Protein AF-A0A2H5XBA3-F1 (afdb_monomer_lite)

Sequence (351 aa):
MFVVAVRLPERLALSDVERATAHCLDTVIVPVHPNNFRTVLTAMRAVADHGWQVRFLLWAKGNQVKSVPLHRFAHHPALLGWVVEQVTDVPLMAMLRATTASGLTIAWQRPIPFTDGTLSPQPADDRWWSWLPTHDPDALFPVVVDALLRGARSVCFTALPRDSDAVEREQLKALASVAVQLRLWQPLLAERAESVDIAADNAQGRGWRLRDGEWLLLVTPLAPGASVACALPFPVPEGVRAYGVRFPALQRFPLQRKGSGTFLRLGRLVGTELVWLTGDRDRTARMHQRADELLPKAMQFAVQWVLARKERIGQLSATLSRRLWQMLQAAKRRQFHHAYSLATDLLSQLR

Organism: NCBI:txid2035412

pLDDT: mean 88.0, std 11.72, range [36.56, 98.25]

Secondary structure (DSSP, 8-state):
---EEEEPPSS--HHHHHHHHHTT--EEEEE--TTTHHHHHHHHHHHHHTT---EEEEEEEGGGGGGS-GGGTTT-TTEEEEEEES---HHHHHHHHHTSTT-EEEEE-S---TTSS---S--SSS--EEEE--S-TTTHHHHHHHHHHTT-SEEEES------SHHHHHHHHHHHHHHHHHHHHHHHHHT---EEEPPEETEEEEEEE-TTS-EEEEEEESSTT-EEEEEESSPPPTT-EEEE--SSSPEEE-EEEETTEEEEEEEE-SS-EEEEEE--HHHHHHHHHHHHHHHHHHHHHHHHHHHHHHHHH----HHHHHHHHHHHHHHHTT-HHHHHHHHHHHHHH--

Radius of gyration: 21.39 Å; chains: 1; bounding box: 49×52×53 Å

Foldseek 3Di:
DAAEEEEEDQPDDLVLVVLCLVLLRQEYEYEDALVCLVVVLVSLVVCVVVVGNHAYAYEYEEPRVVNPPLVSQAARVRYPFYEYEADPDPVVLVSRLRSYPNSDYFYHRDPDPPDPQDDDDDGPDPQAEGEHELQDLVCRQVRVLVCVLVPHLYYYYHHQQPCPDLSSLLSNLSSSLNSLLVVLVVVVSNQFDDKDWWDKDQWTKMKGQGPVRKIKMKIWGVDAQDFIKIKDPDAADPQKWKWFRGPPFTDTWDWDDDPRIIMTGPGGHRGMTIIIIDNDPVVNVVSRVSSNVSLLSSLVSLLSSLVSLCVVLPDDDPVLVVLNVVLVVCNVVVVRRVSNVSSVVSVVVSD

Structure (mmCIF, N/CA/C/O backbone):
data_AF-A0A2H5XBA3-F1
#
_entry.id   AF-A0A2H5XBA3-F1
#
loop_
_atom_site.group_PDB
_atom_site.id
_atom_site.type_symbol
_atom_site.label_atom_id
_atom_site.label_alt_id
_atom_site.label_comp_id
_atom_site.label_asym_id
_atom_site.label_entity_id
_atom_site.label_seq_id
_atom_site.pdbx_PDB_ins_code
_atom_site.Cartn_x
_atom_site.Cartn_y
_atom_site.Cartn_z
_atom_site.occupancy
_atom_site.B_iso_or_equiv
_atom_site.auth_seq_id
_atom_site.auth_comp_id
_atom_site.auth_asym_id
_atom_site.auth_atom_id
_atom_site.pdbx_PDB_model_num
ATOM 1 N N . MET A 1 1 ? -0.209 -13.985 4.171 1.00 82.56 1 MET A N 1
ATOM 2 C CA . MET A 1 1 ? -1.022 -12.746 4.124 1.00 82.56 1 MET A CA 1
ATOM 3 C C . MET A 1 1 ? -0.091 -11.561 4.289 1.00 82.56 1 MET A C 1
ATOM 5 O O . MET A 1 1 ? 0.730 -11.598 5.196 1.00 82.56 1 MET A O 1
ATOM 9 N N . PHE A 1 2 ? -0.210 -10.557 3.419 1.00 89.38 2 PHE A N 1
ATOM 10 C CA . PHE A 1 2 ? 0.486 -9.274 3.537 1.00 89.38 2 PHE A CA 1
ATOM 11 C C . PHE A 1 2 ? -0.525 -8.207 3.960 1.00 89.38 2 PHE A C 1
ATOM 13 O O . PHE A 1 2 ? -1.533 -8.015 3.276 1.00 89.38 2 PHE A O 1
ATOM 20 N N . VAL A 1 3 ? -0.273 -7.557 5.093 1.00 89.38 3 VAL A N 1
ATOM 21 C CA . VAL A 1 3 ? -1.145 -6.527 5.659 1.00 89.38 3 VAL A CA 1
ATOM 22 C C . VAL A 1 3 ? -0.457 -5.172 5.576 1.00 89.38 3 VAL A C 1
ATOM 24 O O . VAL A 1 3 ? 0.729 -5.047 5.891 1.00 89.38 3 VAL A O 1
ATOM 27 N N . VAL A 1 4 ? -1.230 -4.167 5.172 1.00 92.19 4 VAL A N 1
ATOM 28 C CA . VAL A 1 4 ? -0.857 -2.754 5.212 1.00 92.19 4 VAL A CA 1
ATOM 29 C C . VAL A 1 4 ? -1.796 -2.089 6.197 1.00 92.19 4 VAL A C 1
ATOM 31 O O . VAL A 1 4 ? -2.979 -1.926 5.913 1.00 92.19 4 VAL A O 1
ATOM 34 N N . ALA A 1 5 ? -1.285 -1.756 7.373 1.00 92.38 5 ALA A N 1
ATOM 35 C CA . ALA A 1 5 ? -2.098 -1.180 8.427 1.00 92.38 5 ALA A CA 1
ATOM 36 C C . ALA A 1 5 ? -1.737 0.280 8.699 1.00 92.38 5 ALA A C 1
ATOM 38 O O . ALA A 1 5 ? -0.631 0.731 8.403 1.00 92.38 5 ALA A O 1
ATOM 39 N N . VAL A 1 6 ? -2.663 1.011 9.310 1.00 94.50 6 VAL A N 1
ATOM 40 C CA . VAL A 1 6 ? -2.394 2.308 9.933 1.00 94.50 6 VAL A CA 1
ATOM 41 C C . VAL A 1 6 ? -2.831 2.269 11.387 1.00 94.50 6 VAL A C 1
ATOM 43 O O . VAL A 1 6 ? -3.899 1.751 11.714 1.00 94.50 6 VAL A O 1
ATOM 46 N N . ARG A 1 7 ? -2.012 2.805 12.283 1.00 92.75 7 ARG A N 1
ATOM 47 C CA . ARG A 1 7 ? -2.380 2.934 13.689 1.00 92.75 7 ARG A CA 1
ATOM 48 C C . ARG A 1 7 ? -3.326 4.115 13.884 1.00 92.75 7 ARG A C 1
ATOM 50 O O . ARG A 1 7 ? -3.037 5.231 13.454 1.00 92.75 7 ARG A O 1
ATOM 57 N N . LEU A 1 8 ? -4.414 3.869 14.605 1.00 92.31 8 LEU A N 1
ATOM 58 C CA . LEU A 1 8 ? -5.337 4.894 15.080 1.00 92.31 8 LEU A CA 1
ATOM 59 C C . LEU A 1 8 ? -5.050 5.261 16.547 1.00 92.31 8 LEU A C 1
ATOM 61 O O . LEU A 1 8 ? -4.472 4.455 17.290 1.00 92.31 8 LEU A O 1
ATOM 65 N N . PRO A 1 9 ? -5.410 6.483 16.980 1.00 87.00 9 PRO A N 1
ATOM 66 C CA . PRO A 1 9 ? -5.213 6.912 18.360 1.00 87.00 9 PRO A CA 1
ATOM 67 C C . PRO A 1 9 ? -6.062 6.093 19.345 1.00 87.00 9 PRO A C 1
ATOM 69 O O . PRO A 1 9 ? -7.076 5.502 18.989 1.00 87.00 9 PRO A O 1
ATOM 72 N N . GLU A 1 10 ? -5.665 6.102 20.620 1.00 84.00 10 GLU A N 1
ATOM 73 C CA . GLU A 1 10 ? -6.420 5.458 21.709 1.00 84.00 10 GLU A CA 1
ATOM 74 C C . GLU A 1 10 ? -7.818 6.068 21.882 1.00 84.00 10 GLU A C 1
ATOM 76 O O . GLU A 1 10 ? -8.800 5.354 22.093 1.00 84.00 10 GLU A O 1
ATOM 81 N N . ARG A 1 11 ? -7.910 7.396 21.732 1.00 87.44 11 ARG A N 1
ATOM 82 C CA . ARG A 1 11 ? -9.176 8.128 21.632 1.00 87.44 11 ARG A CA 1
ATOM 83 C C . ARG A 1 11 ? -9.734 7.980 20.218 1.00 87.44 11 ARG A C 1
ATOM 85 O O . ARG A 1 11 ? -9.689 8.921 19.435 1.00 87.44 11 ARG A O 1
ATOM 92 N N . LEU A 1 12 ? -10.194 6.774 19.903 1.00 89.75 12 LEU A N 1
ATOM 93 C CA . LEU A 1 12 ? -10.764 6.434 18.606 1.00 89.75 12 LEU A CA 1
ATOM 94 C C . LEU A 1 12 ? -12.047 7.234 18.348 1.00 89.75 12 LEU A C 1
ATOM 96 O O . LEU A 1 12 ? -13.009 7.113 19.111 1.00 89.75 12 LEU A O 1
ATOM 100 N N . ALA A 1 13 ? -12.086 7.971 17.240 1.00 92.06 13 ALA A N 1
ATOM 101 C CA . ALA A 1 13 ? -13.318 8.503 16.669 1.00 92.06 13 ALA A CA 1
ATOM 102 C C . ALA A 1 13 ? -13.732 7.692 15.432 1.00 92.06 13 ALA A C 1
ATOM 104 O O . ALA A 1 13 ? -12.888 7.166 14.706 1.00 92.06 13 ALA A O 1
ATOM 105 N N . LEU A 1 14 ? -15.038 7.617 15.151 1.00 91.94 14 LEU A N 1
ATOM 106 C CA . LEU A 1 14 ? -15.529 6.950 13.937 1.00 91.94 14 LEU A CA 1
ATOM 107 C C . LEU A 1 14 ? -14.983 7.619 12.662 1.00 91.94 14 LEU A C 1
ATOM 109 O O . LEU A 1 14 ? -14.614 6.929 11.714 1.00 91.94 14 LEU A O 1
ATOM 113 N N . SER A 1 15 ? -14.816 8.944 12.691 1.00 92.81 15 SER A N 1
ATOM 114 C CA . SER A 1 15 ? -14.234 9.727 11.596 1.00 92.81 15 SER A CA 1
ATOM 115 C C . SER A 1 15 ? -12.780 9.355 11.272 1.00 92.81 15 SER A C 1
ATOM 117 O O . SER A 1 15 ? -12.328 9.570 10.148 1.00 92.81 15 SER A O 1
ATOM 119 N N . ASP A 1 16 ? -12.030 8.759 12.207 1.00 93.69 16 ASP A N 1
ATOM 120 C CA . ASP A 1 16 ? -10.692 8.230 11.915 1.00 93.69 16 ASP A CA 1
ATOM 121 C C . ASP A 1 16 ? -10.766 6.978 11.029 1.00 93.69 16 ASP A C 1
ATOM 123 O O . ASP A 1 16 ? -9.950 6.799 10.123 1.00 93.69 16 ASP A O 1
ATOM 127 N N . VAL A 1 17 ? -11.774 6.132 11.251 1.00 94.31 17 VAL A N 1
ATOM 128 C CA . VAL A 1 17 ? -12.018 4.914 10.464 1.00 94.31 17 VAL A CA 1
ATOM 129 C C . VAL A 1 17 ? -12.543 5.264 9.070 1.00 94.31 17 VAL A C 1
ATOM 131 O O . VAL A 1 17 ? -12.089 4.697 8.070 1.00 94.31 17 VAL A O 1
ATOM 134 N N . GLU A 1 18 ? -13.438 6.248 8.988 1.00 93.75 18 GLU A N 1
ATOM 135 C CA . GLU A 1 18 ? -13.889 6.843 7.724 1.00 93.75 18 GLU A CA 1
ATOM 136 C C . GLU A 1 18 ? -12.705 7.382 6.923 1.00 93.75 18 GLU A C 1
ATOM 138 O O . GLU A 1 18 ? -12.542 7.056 5.743 1.00 93.75 18 GLU A O 1
ATOM 143 N N . ARG A 1 19 ? -11.832 8.159 7.578 1.00 94.19 19 ARG A N 1
ATOM 144 C CA . ARG A 1 19 ? -10.651 8.751 6.944 1.00 94.19 19 ARG A CA 1
ATOM 145 C C . ARG A 1 19 ? -9.681 7.679 6.452 1.00 94.19 19 ARG A C 1
ATOM 147 O O . ARG A 1 19 ? -9.202 7.803 5.326 1.00 94.19 19 ARG A O 1
ATOM 154 N N . ALA A 1 20 ? -9.430 6.618 7.220 1.00 94.62 20 ALA A N 1
ATOM 155 C CA . ALA A 1 20 ? -8.612 5.489 6.765 1.00 94.62 20 ALA A CA 1
ATOM 156 C C . ALA A 1 20 ? -9.204 4.829 5.504 1.00 94.62 20 ALA A C 1
ATOM 158 O O . ALA A 1 20 ? -8.512 4.666 4.493 1.00 94.62 20 ALA A O 1
ATOM 159 N N . THR A 1 21 ? -10.510 4.545 5.526 1.00 93.00 21 THR A N 1
ATOM 160 C CA . THR A 1 21 ? -11.238 3.925 4.407 1.00 93.00 21 THR A CA 1
ATOM 161 C C . THR A 1 21 ? -11.182 4.795 3.147 1.00 93.00 21 THR A C 1
ATOM 163 O O . THR A 1 21 ? -10.862 4.306 2.059 1.00 93.00 21 THR A O 1
ATOM 166 N N . ALA A 1 22 ? -11.411 6.104 3.290 1.00 92.62 22 ALA A N 1
ATOM 167 C CA . ALA A 1 22 ? -11.363 7.070 2.192 1.00 92.62 22 ALA A CA 1
ATOM 168 C C . ALA A 1 22 ? -9.984 7.149 1.508 1.00 92.62 22 ALA A C 1
ATOM 170 O O . ALA A 1 22 ? -9.905 7.488 0.325 1.00 92.62 22 ALA A O 1
ATOM 171 N N . HIS A 1 23 ? -8.914 6.787 2.222 1.00 94.19 23 HIS A N 1
ATOM 172 C CA . HIS A 1 23 ? -7.526 6.815 1.751 1.00 94.19 23 HIS A CA 1
ATOM 173 C C . HIS A 1 23 ? -6.969 5.414 1.431 1.00 94.19 23 HIS A C 1
ATOM 175 O O . HIS A 1 23 ? -5.757 5.218 1.393 1.00 94.19 23 HIS A O 1
ATOM 181 N N . CYS A 1 24 ? -7.848 4.442 1.148 1.00 91.62 24 CYS A N 1
ATOM 182 C CA . CYS A 1 24 ? -7.490 3.075 0.737 1.00 91.62 24 CYS A CA 1
ATOM 183 C C . CYS A 1 24 ? -6.670 2.273 1.765 1.00 91.62 24 CYS A C 1
ATOM 185 O O . CYS A 1 24 ? -6.034 1.278 1.407 1.00 91.62 24 CYS A O 1
ATOM 187 N N . LEU A 1 25 ? -6.738 2.636 3.045 1.00 92.31 25 LEU A N 1
ATOM 188 C CA . LEU A 1 25 ? -6.183 1.846 4.142 1.00 92.31 25 LEU A CA 1
ATOM 189 C C . LEU A 1 25 ? -7.273 0.872 4.609 1.00 92.31 25 LEU A C 1
ATOM 191 O O . LEU A 1 25 ? -8.260 1.274 5.216 1.00 92.31 25 LEU A O 1
ATOM 195 N N . ASP A 1 26 ? -7.130 -0.407 4.255 1.00 90.00 26 ASP A N 1
ATOM 196 C CA . ASP A 1 26 ? -8.106 -1.466 4.574 1.00 90.00 26 ASP A CA 1
ATOM 197 C C . ASP A 1 26 ? -7.887 -2.104 5.945 1.00 90.00 26 ASP A C 1
ATOM 199 O O . ASP A 1 26 ? -8.698 -2.919 6.375 1.00 90.00 26 ASP A O 1
ATOM 203 N N . THR A 1 27 ? -6.808 -1.755 6.641 1.00 95.12 27 THR A N 1
ATOM 204 C CA . THR A 1 27 ? -6.520 -2.292 7.964 1.00 95.12 27 THR A CA 1
ATOM 205 C C . THR A 1 27 ? -6.153 -1.174 8.924 1.00 95.12 27 THR A C 1
ATOM 207 O O . THR A 1 27 ? -5.261 -0.368 8.660 1.00 95.12 27 THR A O 1
ATOM 210 N N . VAL A 1 28 ? -6.819 -1.151 10.073 1.00 95.50 28 VAL A N 1
ATOM 211 C CA . VAL A 1 28 ? -6.529 -0.226 11.168 1.00 95.50 28 VAL A CA 1
ATOM 212 C C . VAL A 1 28 ? -6.033 -0.999 12.380 1.00 95.50 28 VAL A C 1
ATOM 214 O O . VAL A 1 28 ? -6.602 -2.028 12.748 1.00 95.50 28 VAL A O 1
ATOM 217 N N . ILE A 1 29 ? -4.963 -0.511 13.006 1.00 93.00 29 ILE A N 1
ATOM 218 C CA . ILE A 1 29 ? -4.508 -1.000 14.307 1.00 93.00 29 ILE A CA 1
ATOM 219 C C . ILE A 1 29 ? -5.048 -0.070 15.382 1.00 93.00 29 ILE A C 1
ATOM 221 O O . ILE A 1 29 ? -4.746 1.124 15.376 1.00 93.00 29 ILE A O 1
ATOM 225 N N . VAL A 1 30 ? -5.828 -0.614 16.311 1.00 92.00 30 VAL A N 1
ATOM 226 C CA . VAL A 1 30 ? -6.510 0.171 17.346 1.00 92.00 30 VAL A CA 1
ATOM 227 C C . VAL A 1 30 ? -6.111 -0.336 18.731 1.00 92.00 30 VAL A C 1
ATOM 229 O O . VAL A 1 30 ? -6.265 -1.530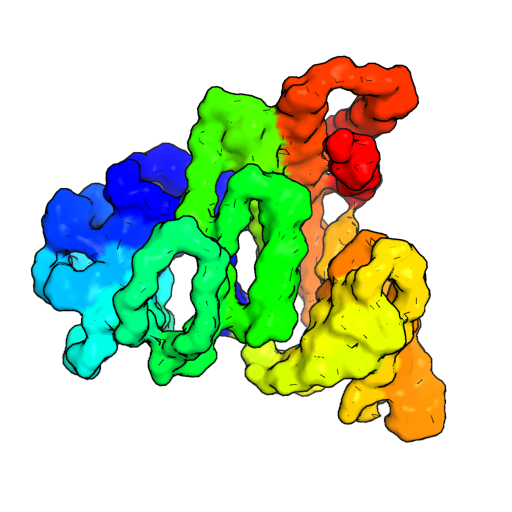 18.992 1.00 92.00 30 VAL A O 1
ATOM 232 N N . PRO A 1 31 ? -5.629 0.535 19.638 1.00 89.62 31 PRO A N 1
ATOM 233 C CA . PRO A 1 31 ? -5.432 0.174 21.037 1.00 89.62 31 PRO A CA 1
ATOM 234 C C . PRO A 1 31 ? -6.741 -0.277 21.693 1.00 89.62 31 PRO A C 1
ATOM 236 O O . PRO A 1 31 ? -7.754 0.411 21.576 1.00 89.62 31 PRO A O 1
ATOM 239 N N . VAL A 1 32 ? -6.723 -1.386 22.429 1.00 90.19 32 VAL A N 1
ATOM 240 C CA . VAL A 1 32 ? -7.865 -1.870 23.211 1.00 90.19 32 VAL A CA 1
ATOM 241 C C . VAL A 1 32 ? -7.459 -2.206 24.645 1.00 90.19 32 VAL A C 1
ATOM 243 O O . VAL A 1 32 ? -6.439 -2.845 24.901 1.00 90.19 32 VAL A O 1
ATOM 246 N N . HIS A 1 33 ? -8.278 -1.763 25.590 1.00 88.75 33 HIS A N 1
ATOM 247 C CA . HIS A 1 33 ? -8.129 -1.975 27.025 1.00 88.75 33 HIS A CA 1
ATOM 248 C C . HIS A 1 33 ? -9.507 -1.855 27.717 1.00 88.75 33 HIS A C 1
ATOM 250 O O . HIS A 1 33 ? -10.500 -1.482 27.077 1.00 88.75 33 HIS A O 1
ATOM 256 N N . PRO A 1 34 ? -9.617 -2.158 29.026 1.00 87.81 34 PRO A N 1
ATOM 257 C CA . PRO A 1 34 ? -10.909 -2.224 29.721 1.00 87.81 34 PRO A CA 1
ATOM 258 C C . PRO A 1 34 ? -11.749 -0.940 29.679 1.00 87.81 34 PRO A C 1
ATOM 260 O O . PRO A 1 34 ? -12.971 -1.010 29.774 1.00 87.81 34 PRO A O 1
ATOM 263 N N . ASN A 1 35 ? -11.122 0.223 29.487 1.00 88.44 35 ASN A N 1
ATOM 264 C CA . ASN A 1 35 ? -11.828 1.506 29.499 1.00 88.44 35 ASN A CA 1
ATOM 265 C C . ASN A 1 35 ? -12.295 1.960 28.107 1.00 88.44 35 ASN A C 1
ATOM 267 O O . ASN A 1 35 ? -13.147 2.839 28.030 1.00 88.44 35 ASN A O 1
ATOM 271 N N . ASN A 1 36 ? -11.780 1.383 27.013 1.00 91.19 36 ASN A N 1
ATOM 272 C CA . ASN A 1 36 ? -12.126 1.815 25.651 1.00 91.19 36 ASN A CA 1
ATOM 273 C C . ASN A 1 36 ? -12.748 0.714 24.769 1.00 91.19 36 ASN A C 1
ATOM 275 O O . ASN A 1 36 ? -13.221 1.017 23.673 1.00 91.19 36 ASN A O 1
ATOM 279 N N . PHE A 1 37 ? -12.807 -0.545 25.226 1.00 92.94 37 PHE A N 1
ATOM 280 C CA . PHE A 1 37 ? -13.277 -1.663 24.394 1.00 92.94 37 PHE A CA 1
ATOM 281 C C . PHE A 1 37 ? -14.692 -1.461 23.831 1.00 92.94 37 PHE A C 1
ATOM 283 O O . PHE A 1 37 ? -14.977 -1.913 22.724 1.00 92.94 37 PHE A O 1
ATOM 290 N N . ARG A 1 38 ? -15.580 -0.773 24.566 1.00 94.31 38 ARG A N 1
ATOM 291 C CA . ARG A 1 38 ? -16.939 -0.462 24.092 1.00 94.31 38 ARG A CA 1
ATOM 292 C C . ARG A 1 38 ? -16.899 0.452 22.871 1.00 94.31 38 ARG A C 1
ATOM 294 O O . ARG A 1 38 ? -17.591 0.175 21.902 1.00 94.31 38 ARG A O 1
ATOM 301 N N . THR A 1 39 ? -16.055 1.481 22.894 1.00 94.69 39 THR A N 1
ATOM 302 C CA . THR A 1 39 ? -15.855 2.404 21.768 1.00 94.69 39 THR A CA 1
ATOM 303 C C . THR A 1 39 ? -15.316 1.670 20.547 1.00 94.69 39 THR A C 1
ATOM 305 O O . THR A 1 39 ? -15.837 1.842 19.448 1.00 94.69 39 THR A O 1
ATOM 308 N N . VAL A 1 40 ? -14.325 0.794 20.743 1.00 94.69 40 VAL A N 1
ATOM 309 C CA . VAL A 1 40 ? -13.767 -0.038 19.666 1.00 94.69 40 VAL A CA 1
ATOM 310 C C . VAL A 1 40 ? -14.840 -0.948 19.064 1.00 94.69 40 VAL A C 1
ATOM 312 O O . VAL A 1 40 ? -14.987 -1.004 17.846 1.00 94.69 40 VAL A O 1
ATOM 315 N N . LEU A 1 41 ? -15.638 -1.616 19.901 1.00 94.25 41 LEU A N 1
ATOM 316 C CA . LEU A 1 41 ? -16.720 -2.485 19.439 1.00 94.25 41 LEU A CA 1
ATOM 317 C C . LEU A 1 41 ? -17.800 -1.706 18.673 1.00 94.25 41 LEU A C 1
ATOM 319 O O . LEU A 1 41 ? -18.279 -2.183 17.647 1.00 94.25 41 LEU A O 1
ATOM 323 N N . THR A 1 42 ? -18.164 -0.508 19.134 1.00 94.75 42 THR A N 1
ATOM 324 C CA . THR A 1 42 ? -19.097 0.376 18.420 1.00 94.75 42 THR A CA 1
ATOM 325 C C . THR A 1 42 ? -18.551 0.770 17.050 1.00 94.75 42 THR A C 1
ATOM 327 O O . THR A 1 42 ? -19.282 0.684 16.068 1.00 94.75 42 THR A O 1
ATOM 330 N N . ALA A 1 43 ? -17.267 1.128 16.950 1.00 95.00 43 ALA A N 1
ATOM 331 C CA . ALA A 1 43 ? -16.642 1.447 15.666 1.00 95.00 43 ALA A CA 1
ATOM 332 C C . ALA A 1 43 ? -16.621 0.239 14.713 1.00 95.00 43 ALA A C 1
ATOM 334 O O . ALA A 1 43 ? -16.921 0.381 13.530 1.00 95.00 43 ALA A O 1
ATOM 335 N N . MET A 1 44 ? -16.331 -0.963 15.223 1.00 94.88 44 MET A N 1
ATOM 336 C CA . MET A 1 44 ? -16.361 -2.197 14.428 1.00 94.88 44 MET A CA 1
ATOM 337 C C . MET A 1 44 ? -17.766 -2.532 13.907 1.00 94.88 44 MET A C 1
ATOM 339 O O . MET A 1 44 ? -17.893 -2.998 12.776 1.00 94.88 44 MET A O 1
ATOM 343 N N . ARG A 1 45 ? -18.813 -2.284 14.703 1.00 94.12 45 ARG A N 1
ATOM 344 C CA . ARG A 1 45 ? -20.210 -2.453 14.270 1.00 94.12 45 ARG A CA 1
ATOM 345 C C . ARG A 1 45 ? -20.590 -1.435 13.206 1.00 94.12 45 ARG A C 1
ATOM 347 O O . ARG A 1 45 ? -21.055 -1.832 12.149 1.00 94.12 45 ARG A O 1
ATOM 354 N N . ALA A 1 46 ? -20.271 -0.161 13.433 1.00 93.44 46 ALA A N 1
ATOM 355 C CA . ALA A 1 46 ? -20.526 0.896 12.460 1.00 93.44 46 ALA A CA 1
ATOM 356 C C . ALA A 1 46 ? -19.875 0.590 11.102 1.00 93.44 46 ALA A C 1
ATOM 358 O O . ALA A 1 46 ? -20.499 0.781 10.067 1.00 93.44 46 ALA A O 1
ATOM 359 N N . VAL A 1 47 ? -18.658 0.042 11.094 1.00 91.75 47 VAL A N 1
ATOM 360 C CA . VAL A 1 47 ? -17.982 -0.418 9.869 1.00 91.75 47 VAL A CA 1
ATOM 361 C C . VAL A 1 47 ? -18.791 -1.472 9.115 1.00 91.75 47 VAL A C 1
ATOM 363 O O . VAL A 1 47 ? -18.904 -1.383 7.893 1.00 91.75 47 VAL A O 1
ATOM 366 N N . ALA A 1 48 ? -19.363 -2.447 9.826 1.00 86.75 48 ALA A N 1
ATOM 367 C CA . ALA A 1 48 ? -20.219 -3.463 9.222 1.00 86.75 48 ALA A CA 1
ATOM 368 C C . ALA A 1 48 ? -21.525 -2.851 8.689 1.00 86.75 48 ALA A C 1
ATOM 370 O O . ALA A 1 48 ? -21.895 -3.122 7.549 1.00 86.75 48 ALA A O 1
ATOM 371 N N . ASP A 1 49 ? -22.158 -1.974 9.471 1.00 90.12 49 ASP A N 1
ATOM 372 C CA . ASP A 1 49 ? -23.427 -1.325 9.122 1.00 90.12 49 ASP A CA 1
ATOM 373 C C . ASP A 1 49 ? -23.297 -0.418 7.885 1.00 90.12 49 ASP A C 1
ATOM 375 O O . ASP A 1 49 ? -24.190 -0.374 7.043 1.00 90.12 49 ASP A O 1
ATOM 379 N N . HIS A 1 50 ? -22.159 0.267 7.731 1.00 89.31 50 HIS A N 1
ATOM 380 C CA . HIS A 1 50 ? -21.871 1.131 6.579 1.00 89.31 50 HIS A CA 1
ATOM 381 C C . HIS A 1 50 ? -21.247 0.377 5.390 1.00 89.31 50 HIS A C 1
ATOM 383 O O . HIS A 1 50 ? -20.953 0.985 4.358 1.00 89.31 50 HIS A O 1
ATOM 389 N N . GLY A 1 51 ? -21.000 -0.932 5.517 1.00 88.19 51 GLY A N 1
ATOM 390 C CA . GLY A 1 51 ? -20.380 -1.749 4.470 1.00 88.19 51 GLY A CA 1
ATOM 391 C C . GLY A 1 51 ? -18.919 -1.391 4.1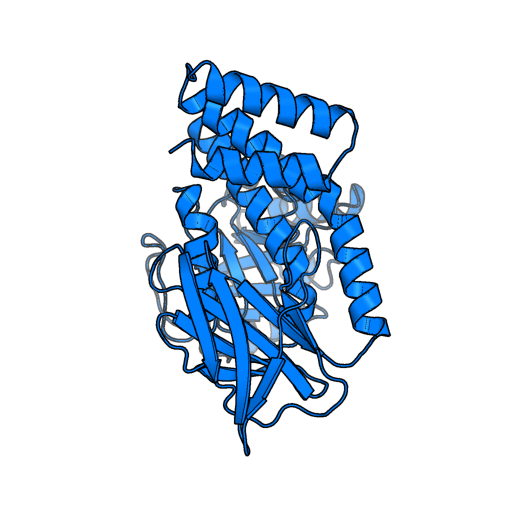65 1.00 88.19 51 GLY A C 1
ATOM 392 O O . GLY A 1 51 ? -18.415 -1.716 3.082 1.00 88.19 51 GLY A O 1
ATOM 393 N N . TRP A 1 52 ? -18.218 -0.719 5.084 1.00 91.88 52 TRP A N 1
ATOM 394 C CA . TRP A 1 52 ? -16.819 -0.350 4.881 1.00 91.88 52 TRP A CA 1
ATOM 395 C C . TRP A 1 52 ? -15.922 -1.586 4.895 1.00 91.88 52 TRP A C 1
ATOM 397 O O . TRP A 1 52 ? -15.977 -2.430 5.786 1.00 91.88 52 TRP A O 1
ATOM 407 N N . GLN A 1 53 ? -15.028 -1.660 3.912 1.00 89.50 53 GLN A N 1
ATOM 408 C CA . GLN A 1 53 ? -14.076 -2.760 3.750 1.00 89.50 53 GLN A CA 1
ATOM 409 C C . GLN A 1 53 ? -12.800 -2.514 4.565 1.00 89.50 53 GLN A C 1
ATOM 411 O O . GLN A 1 53 ? -11.690 -2.606 4.041 1.00 89.50 53 GLN A O 1
ATOM 416 N N . VAL A 1 54 ? -12.962 -2.141 5.837 1.00 92.94 54 VAL A N 1
ATOM 417 C CA . VAL A 1 54 ? -11.856 -1.923 6.774 1.00 92.94 54 VAL A CA 1
ATOM 418 C C . VAL A 1 54 ? -11.871 -2.988 7.865 1.00 92.94 54 VAL A C 1
ATOM 420 O O . VAL A 1 54 ? -12.912 -3.364 8.405 1.00 92.94 54 VAL A O 1
ATOM 423 N N . ARG A 1 55 ? -10.691 -3.514 8.170 1.00 94.81 55 ARG A N 1
ATOM 424 C CA . ARG A 1 55 ? -10.461 -4.599 9.117 1.00 94.81 55 ARG A CA 1
ATOM 425 C C . ARG A 1 55 ? -9.670 -4.088 10.316 1.00 94.81 55 ARG A C 1
ATOM 427 O O . ARG A 1 55 ? -8.828 -3.203 10.193 1.00 94.81 55 ARG A O 1
ATOM 434 N N . PHE A 1 56 ? -9.913 -4.676 11.479 1.00 94.81 56 PHE A N 1
ATOM 435 C CA . PHE A 1 56 ? -9.330 -4.252 12.746 1.00 94.81 56 PHE A CA 1
ATOM 436 C C . PHE A 1 56 ? -8.273 -5.244 13.208 1.00 94.81 56 PHE A C 1
ATOM 438 O O . PHE A 1 56 ? -8.545 -6.437 13.351 1.00 94.81 56 PHE A O 1
ATOM 445 N N . LEU A 1 57 ? -7.082 -4.735 13.493 1.00 92.81 57 LEU A N 1
ATOM 446 C CA . LEU A 1 57 ? -6.110 -5.394 14.350 1.00 92.81 57 LEU A CA 1
ATOM 447 C C . LEU A 1 57 ? -6.169 -4.730 15.718 1.00 92.81 57 LEU A C 1
ATOM 449 O O . LEU A 1 57 ? -5.905 -3.536 15.858 1.00 92.81 57 LEU A O 1
ATOM 453 N N . LEU A 1 58 ? -6.539 -5.499 16.733 1.00 92.44 58 LEU A N 1
ATOM 454 C CA . LEU A 1 58 ? -6.651 -4.971 18.084 1.00 92.44 58 LEU A CA 1
ATOM 455 C C . LEU A 1 58 ? -5.300 -5.066 18.777 1.00 92.44 58 LEU A C 1
ATOM 457 O O . LEU A 1 58 ? -4.741 -6.152 18.929 1.00 92.44 58 LEU A O 1
ATOM 461 N N . TRP A 1 59 ? -4.766 -3.916 19.173 1.00 88.56 59 TRP A N 1
ATOM 462 C CA . TRP A 1 59 ? -3.519 -3.840 19.910 1.00 88.56 59 TRP A CA 1
ATOM 463 C C . TRP A 1 59 ? -3.789 -3.829 21.408 1.00 88.56 59 TRP A C 1
ATOM 465 O O . TRP A 1 59 ? -4.484 -2.945 21.902 1.00 88.56 59 TRP A O 1
ATOM 475 N N . ALA A 1 60 ? -3.230 -4.789 22.135 1.00 83.94 60 ALA A N 1
ATOM 476 C CA . ALA A 1 60 ? -3.399 -4.889 23.576 1.00 83.94 60 ALA A CA 1
ATOM 477 C C . ALA A 1 60 ? -2.049 -5.015 24.291 1.00 83.94 60 ALA A C 1
ATOM 479 O O . ALA A 1 60 ? -1.107 -5.634 23.794 1.00 83.94 60 ALA A O 1
ATOM 480 N N . LYS A 1 61 ? -1.962 -4.444 25.493 1.00 77.50 61 LYS A N 1
ATOM 481 C CA . LYS A 1 61 ? -0.783 -4.576 26.355 1.00 77.50 61 LYS A CA 1
ATOM 482 C C . LYS A 1 61 ? -0.910 -5.803 27.253 1.00 77.50 61 LYS A C 1
ATOM 484 O O . LYS A 1 61 ? -1.772 -5.806 28.129 1.00 77.50 61 LYS A O 1
ATOM 489 N N . GLY A 1 62 ? -0.033 -6.792 27.086 1.00 71.06 62 GLY A N 1
ATOM 490 C CA . GLY A 1 62 ? 0.205 -7.917 28.002 1.00 71.06 62 GLY A CA 1
ATOM 491 C C . GLY A 1 62 ? -1.018 -8.404 28.772 1.00 71.06 62 GLY A C 1
ATOM 492 O O . GLY A 1 62 ? -2.077 -8.669 28.207 1.00 71.06 62 GLY A O 1
ATOM 493 N N . ASN A 1 63 ? -0.889 -8.469 30.097 1.00 73.94 63 ASN A N 1
ATOM 494 C CA . ASN A 1 63 ? -1.956 -8.923 30.989 1.00 73.94 63 ASN A CA 1
ATOM 495 C C . ASN A 1 63 ? -3.202 -8.014 31.014 1.00 73.94 63 ASN A C 1
ATOM 497 O O . ASN A 1 63 ? -4.237 -8.461 31.503 1.00 73.94 63 ASN A O 1
ATOM 501 N N . GLN A 1 64 ? -3.167 -6.786 30.473 1.00 78.56 64 GLN A N 1
ATOM 502 C CA . GLN A 1 64 ? -4.363 -5.925 30.426 1.00 78.56 64 GLN A CA 1
ATOM 503 C C . GLN A 1 64 ? -5.446 -6.501 29.512 1.00 78.56 64 GLN A C 1
ATOM 505 O O . GLN A 1 64 ? -6.633 -6.255 29.733 1.00 78.56 64 GLN A O 1
ATOM 510 N N . VAL A 1 65 ? -5.056 -7.302 28.515 1.00 83.62 65 VAL A N 1
ATOM 511 C CA . VAL A 1 65 ? -6.009 -7.946 27.607 1.00 83.62 65 VAL A CA 1
ATOM 512 C C . VAL A 1 65 ? -6.908 -8.955 28.332 1.00 83.62 65 VAL A C 1
ATOM 514 O O . VAL A 1 65 ? -8.036 -9.173 27.902 1.00 83.62 65 VAL A O 1
ATOM 517 N N . LYS A 1 66 ? -6.464 -9.519 29.468 1.00 84.12 66 LYS A N 1
ATOM 518 C CA . LYS A 1 66 ? -7.267 -10.449 30.288 1.00 84.12 66 LYS A CA 1
ATOM 519 C C . LYS A 1 66 ? -8.517 -9.785 30.864 1.00 84.12 66 LYS A C 1
ATOM 521 O O . LYS A 1 66 ? -9.516 -10.455 31.099 1.00 84.12 66 LYS A O 1
ATOM 526 N N . SER A 1 67 ? -8.468 -8.470 31.050 1.00 86.62 67 SER A N 1
ATOM 527 C CA . SER A 1 67 ? -9.585 -7.669 31.552 1.00 86.62 67 SER A CA 1
ATOM 528 C C . SER A 1 67 ? -10.491 -7.140 30.431 1.00 86.62 67 SER A C 1
ATOM 530 O O . SER A 1 67 ? -11.475 -6.455 30.706 1.00 86.62 67 SER A O 1
ATOM 532 N N . VAL A 1 68 ? -10.179 -7.431 29.164 1.00 89.62 68 VAL A N 1
ATOM 533 C CA . VAL A 1 68 ? -11.036 -7.106 28.018 1.00 89.62 68 VAL A CA 1
ATOM 534 C C . VAL A 1 68 ? -12.004 -8.272 27.786 1.00 89.62 68 VAL A C 1
ATOM 536 O O . VAL A 1 68 ? -11.569 -9.422 27.721 1.00 89.62 68 VAL A O 1
ATOM 539 N N . PRO A 1 69 ? -13.317 -8.030 27.615 1.00 91.69 69 PRO A N 1
ATOM 540 C CA . PRO A 1 69 ? -14.284 -9.100 27.382 1.00 91.69 69 PRO A CA 1
ATOM 541 C C . PRO A 1 69 ? -14.165 -9.656 25.952 1.00 91.69 69 PRO A C 1
ATOM 543 O O . PRO A 1 69 ? -14.957 -9.316 25.073 1.00 91.69 69 PRO A O 1
ATOM 546 N N . LEU A 1 70 ? -13.182 -10.532 25.716 1.00 90.06 70 LEU A N 1
ATOM 547 C CA . LEU A 1 70 ? -12.833 -11.086 24.397 1.00 90.06 70 LEU A CA 1
ATOM 548 C C . LEU A 1 70 ? -14.016 -11.734 23.664 1.00 90.06 70 LEU A C 1
ATOM 550 O O . LEU A 1 70 ? -14.137 -11.596 22.449 1.00 90.06 70 LEU A O 1
ATOM 554 N N . HIS A 1 71 ? -14.937 -12.365 24.400 1.00 90.56 71 HIS A N 1
ATOM 555 C CA . HIS A 1 71 ? -16.161 -12.959 23.849 1.00 90.56 71 HIS A CA 1
ATOM 556 C C . HIS A 1 71 ? -17.046 -11.949 23.096 1.00 90.56 71 HIS A C 1
ATOM 558 O O . HIS A 1 71 ? -17.826 -12.344 22.238 1.00 90.56 71 HIS A O 1
ATOM 564 N N . ARG A 1 72 ? -16.933 -10.643 23.384 1.00 92.00 72 ARG A N 1
ATOM 565 C CA . ARG A 1 72 ? -17.670 -9.585 22.669 1.00 92.00 72 ARG A CA 1
ATOM 566 C C . ARG A 1 72 ? -17.086 -9.271 21.292 1.00 92.00 72 ARG A C 1
ATOM 568 O O . ARG A 1 72 ? -17.799 -8.722 20.460 1.00 92.00 72 ARG A O 1
ATOM 575 N N . PHE A 1 73 ? -15.814 -9.596 21.072 1.00 91.06 73 PHE A N 1
ATOM 576 C CA . PHE A 1 73 ? -15.114 -9.426 19.797 1.00 91.06 73 PHE A CA 1
ATOM 577 C C . PHE A 1 73 ? -15.062 -10.716 18.973 1.00 91.06 73 PHE A C 1
ATOM 579 O O . PHE A 1 73 ? -14.780 -10.662 17.776 1.00 91.06 73 PHE A O 1
ATOM 586 N N . ALA A 1 74 ? -15.309 -11.864 19.610 1.00 88.62 74 ALA A N 1
ATOM 587 C CA . ALA A 1 74 ? -15.187 -13.175 18.996 1.00 88.62 74 ALA A CA 1
ATOM 588 C C . ALA A 1 74 ? -16.001 -13.277 17.699 1.00 88.62 74 ALA A C 1
ATOM 590 O O . ALA A 1 74 ? -17.185 -12.950 17.657 1.00 88.62 74 ALA A O 1
ATOM 591 N N . HIS A 1 75 ? -15.326 -13.719 16.639 1.00 86.50 75 HIS A N 1
ATOM 592 C CA . HIS A 1 75 ? -15.852 -13.915 15.290 1.00 86.50 75 HIS A CA 1
ATOM 593 C C . HIS A 1 75 ? -16.499 -12.676 14.657 1.00 86.50 75 HIS A C 1
ATOM 595 O O . HIS A 1 75 ? -17.201 -12.800 13.654 1.00 86.50 75 HIS A O 1
ATOM 601 N N . HIS A 1 76 ? -16.235 -11.473 15.181 1.00 91.12 76 HIS A N 1
ATOM 602 C CA . HIS A 1 76 ? -16.721 -10.253 14.552 1.00 91.12 76 HIS A CA 1
ATOM 603 C C . HIS A 1 76 ? -16.147 -10.142 13.125 1.00 91.12 76 HIS A C 1
ATOM 605 O O . HIS A 1 76 ? -14.928 -10.243 12.957 1.00 91.12 76 HIS A O 1
ATOM 611 N N . PRO A 1 77 ? -16.967 -9.882 12.087 1.00 88.81 77 PRO A N 1
ATOM 612 C CA . PRO A 1 77 ? -16.519 -9.921 10.694 1.00 88.81 77 PRO A CA 1
ATOM 613 C C . PRO A 1 77 ? -15.411 -8.908 10.402 1.00 88.81 77 PRO A C 1
ATOM 615 O O . PRO A 1 77 ? -14.493 -9.213 9.655 1.00 88.81 77 PRO A O 1
ATOM 618 N N . ALA A 1 78 ? -15.444 -7.729 11.029 1.00 92.06 78 ALA A N 1
ATOM 619 C CA . ALA A 1 78 ? -14.392 -6.722 10.882 1.00 92.06 78 ALA A CA 1
ATOM 620 C C . ALA A 1 78 ? -13.072 -7.071 11.606 1.00 92.06 78 ALA A C 1
ATOM 622 O O . ALA A 1 78 ? -12.055 -6.439 11.337 1.00 92.06 78 ALA A O 1
ATOM 623 N N . LEU A 1 79 ? -13.040 -8.054 12.515 1.00 93.88 79 LEU A N 1
ATOM 624 C CA . LEU A 1 79 ? -11.829 -8.393 13.266 1.00 93.88 79 LEU A CA 1
ATOM 625 C C . LEU A 1 79 ? -10.866 -9.208 12.393 1.00 93.88 79 LEU A C 1
ATOM 627 O O . LEU A 1 79 ? -11.212 -10.269 11.869 1.00 93.88 79 LEU A O 1
ATOM 631 N N . LEU A 1 80 ? -9.643 -8.716 12.211 1.00 92.50 80 LEU A N 1
ATOM 632 C CA . LEU A 1 80 ? -8.578 -9.434 11.511 1.00 92.50 80 LEU A CA 1
ATOM 633 C C . LEU A 1 80 ? -7.719 -10.259 12.461 1.00 92.50 80 LEU A C 1
ATOM 635 O O . LEU A 1 80 ? -7.260 -11.328 12.065 1.00 92.50 80 LEU A O 1
ATOM 639 N N . GLY A 1 81 ? -7.477 -9.755 13.670 1.00 91.62 81 GLY A N 1
ATOM 640 C CA . GLY A 1 81 ? -6.526 -10.356 14.593 1.00 91.62 81 GLY A CA 1
ATOM 641 C C . GLY A 1 81 ? -6.109 -9.439 15.736 1.00 91.62 81 GLY A C 1
ATOM 642 O O . GLY A 1 81 ? -6.687 -8.371 15.951 1.00 91.62 81 GLY A O 1
ATOM 643 N N . TRP A 1 82 ? -5.063 -9.865 16.435 1.00 88.69 82 TRP A N 1
ATOM 644 C CA . TRP A 1 82 ? -4.518 -9.209 17.616 1.00 88.69 82 TRP A CA 1
ATOM 645 C C . TRP A 1 82 ? -3.028 -8.924 17.468 1.00 88.69 82 TRP A C 1
ATOM 647 O O . TRP A 1 82 ? -2.270 -9.728 16.921 1.00 88.69 82 TRP A O 1
ATOM 657 N N . VAL A 1 83 ? -2.597 -7.797 18.019 1.00 85.38 83 VAL A N 1
ATOM 658 C CA . VAL A 1 83 ? -1.188 -7.468 18.243 1.00 85.38 83 VAL A CA 1
ATOM 659 C C . VAL A 1 83 ? -1.017 -7.309 19.745 1.00 85.38 83 VAL A C 1
ATOM 661 O O . VAL A 1 83 ? -1.621 -6.417 20.332 1.00 85.38 83 VAL A O 1
ATOM 664 N N . VAL A 1 84 ? -0.244 -8.174 20.391 1.00 80.56 84 VAL A N 1
ATOM 665 C CA . VAL A 1 84 ? -0.129 -8.172 21.851 1.00 80.56 84 VAL A CA 1
ATOM 666 C C . VAL A 1 84 ? 1.318 -8.045 22.285 1.00 80.56 84 VAL A C 1
ATOM 668 O O . VAL A 1 84 ? 2.198 -8.783 21.847 1.00 80.56 84 VAL A O 1
ATOM 671 N N . GLU A 1 85 ? 1.560 -7.071 23.148 1.00 75.62 85 GLU A N 1
ATOM 672 C CA . GLU A 1 85 ? 2.861 -6.842 23.764 1.00 75.62 85 GLU A CA 1
ATOM 673 C C . GLU A 1 85 ? 3.058 -7.780 24.968 1.00 75.62 85 GLU A C 1
ATOM 675 O O . GLU A 1 85 ? 2.127 -7.968 25.740 1.00 75.62 85 GLU A O 1
ATOM 680 N N . GLN A 1 86 ? 4.263 -8.324 25.164 1.00 64.81 86 GLN A N 1
ATOM 681 C CA . GLN A 1 86 ? 4.699 -9.037 26.375 1.00 64.81 86 GLN A CA 1
ATOM 682 C C . GLN A 1 86 ? 3.776 -10.190 26.813 1.00 64.81 86 GLN A C 1
ATOM 684 O O . GLN A 1 86 ? 3.312 -10.234 27.953 1.00 64.81 86 GLN A O 1
ATOM 689 N N . VAL A 1 87 ? 3.513 -11.153 25.926 1.00 65.50 87 VAL A N 1
ATOM 690 C CA . VAL A 1 87 ? 2.758 -12.360 26.300 1.00 65.50 87 VAL A CA 1
ATOM 691 C C . VAL A 1 87 ? 3.657 -13.584 26.269 1.00 65.50 87 VAL A C 1
ATOM 693 O O . VAL A 1 87 ? 3.999 -14.096 25.207 1.00 65.50 87 VAL A O 1
ATOM 696 N N . THR A 1 88 ? 4.005 -14.068 27.456 1.00 68.88 88 THR A N 1
ATOM 697 C CA . THR A 1 88 ? 4.540 -15.419 27.685 1.00 68.88 88 THR A CA 1
ATOM 698 C C . THR A 1 88 ? 3.431 -16.424 28.031 1.00 68.88 88 THR A C 1
ATOM 700 O O . THR A 1 88 ? 3.675 -17.624 28.097 1.00 68.88 88 THR A O 1
ATOM 703 N N . ASP A 1 89 ? 2.199 -15.942 28.226 1.00 77.62 89 ASP A N 1
ATOM 704 C CA . ASP A 1 89 ? 1.017 -16.732 28.573 1.00 77.62 89 ASP A CA 1
ATOM 705 C C . ASP A 1 89 ? 0.435 -17.435 27.329 1.00 77.62 89 ASP A C 1
ATOM 707 O O . ASP A 1 89 ? -0.291 -16.848 26.519 1.00 77.62 89 ASP A O 1
ATOM 711 N N . VAL A 1 90 ? 0.795 -18.710 27.164 1.00 81.81 90 VAL A N 1
ATOM 712 C CA . VAL A 1 90 ? 0.343 -19.572 26.058 1.00 81.81 90 VAL A CA 1
ATOM 713 C C . VAL A 1 90 ? -1.190 -19.725 26.019 1.00 81.81 90 VAL A C 1
ATOM 715 O O . VAL A 1 90 ? -1.755 -19.562 24.931 1.00 81.81 90 VAL A O 1
ATOM 718 N N . PRO A 1 91 ? -1.897 -19.977 27.144 1.00 85.88 91 PRO A N 1
ATOM 719 C CA . PRO A 1 91 ? -3.361 -19.967 27.173 1.00 85.88 91 PRO A CA 1
ATOM 720 C C . PRO A 1 91 ? -3.981 -18.680 26.629 1.00 85.88 91 PRO A C 1
ATOM 722 O O . PRO A 1 91 ? -4.888 -18.734 25.794 1.00 85.88 91 PRO A O 1
ATOM 725 N N . LEU A 1 92 ? -3.470 -17.518 27.039 1.00 85.19 92 LEU A N 1
ATOM 726 C CA . LEU A 1 92 ? -3.980 -16.236 26.561 1.00 85.19 92 LEU A CA 1
ATOM 727 C C . LEU A 1 92 ? -3.798 -16.085 25.043 1.00 85.19 92 LEU A C 1
ATOM 729 O O . LEU A 1 92 ? -4.721 -15.656 24.348 1.00 85.19 92 LEU A O 1
ATOM 733 N N . MET A 1 93 ? -2.646 -16.488 24.506 1.00 84.69 93 MET A N 1
ATOM 734 C CA . MET A 1 93 ? -2.410 -16.501 23.058 1.00 84.69 93 MET A CA 1
ATOM 735 C C . MET A 1 93 ? -3.403 -17.399 22.313 1.00 84.69 93 MET A C 1
ATOM 737 O O . MET A 1 93 ? -3.926 -16.993 21.271 1.00 84.69 93 MET A O 1
ATOM 741 N N . ALA A 1 94 ? -3.695 -18.591 22.839 1.00 85.81 94 ALA A N 1
ATOM 742 C CA . ALA A 1 94 ? -4.688 -19.496 22.262 1.00 85.81 94 ALA A CA 1
ATOM 743 C C . ALA A 1 94 ? -6.100 -18.886 22.279 1.00 85.81 94 ALA A C 1
ATOM 745 O O . ALA A 1 94 ? -6.787 -18.914 21.257 1.00 85.81 94 ALA A O 1
ATOM 746 N N . MET A 1 95 ? -6.501 -18.257 23.389 1.00 88.12 95 MET A N 1
ATOM 747 C CA . MET A 1 95 ? -7.791 -17.566 23.496 1.00 88.12 95 MET A CA 1
ATOM 748 C C . MET A 1 95 ? -7.925 -16.442 22.467 1.00 88.12 95 MET A C 1
ATOM 750 O O . MET A 1 95 ? -8.945 -16.345 21.789 1.00 88.12 95 MET A O 1
ATOM 754 N N . LEU A 1 96 ? -6.891 -15.613 22.304 1.00 89.25 96 LEU A N 1
ATOM 755 C CA . LEU A 1 96 ? -6.891 -14.527 21.322 1.00 89.25 96 LEU A CA 1
ATOM 756 C C . LEU A 1 96 ? -6.988 -15.060 19.893 1.00 89.25 96 LEU A C 1
ATOM 758 O O . LEU A 1 96 ? -7.791 -14.556 19.109 1.00 89.25 96 LEU A O 1
ATOM 762 N N . ARG A 1 97 ? -6.228 -16.112 19.560 1.00 88.62 97 ARG A N 1
ATOM 763 C CA . ARG A 1 97 ? -6.316 -16.768 18.245 1.00 88.62 97 ARG A CA 1
ATOM 764 C C . ARG A 1 97 ? -7.739 -17.272 17.983 1.00 88.62 97 ARG A C 1
ATOM 766 O O . ARG A 1 97 ? -8.273 -17.005 16.910 1.00 88.62 97 ARG A O 1
ATOM 773 N N . ALA A 1 98 ? -8.380 -17.886 18.979 1.00 89.06 98 ALA A N 1
ATOM 774 C CA . ALA A 1 98 ? -9.745 -18.408 18.878 1.00 89.06 98 ALA A CA 1
ATOM 775 C C . ALA A 1 98 ? -10.819 -17.329 18.637 1.00 89.06 98 ALA A C 1
ATOM 777 O O . ALA A 1 98 ? -11.883 -17.640 18.113 1.00 89.06 98 ALA A O 1
ATOM 778 N N . THR A 1 99 ? -10.554 -16.053 18.944 1.00 89.38 99 THR A N 1
ATOM 779 C CA . THR A 1 99 ? -11.514 -14.969 18.652 1.00 89.38 99 THR A CA 1
ATOM 780 C C . THR A 1 99 ? -11.654 -14.646 17.161 1.00 89.38 99 THR A C 1
ATOM 782 O O . THR A 1 99 ? -12.551 -13.892 16.791 1.00 89.38 99 THR A O 1
ATOM 785 N N . THR A 1 100 ? -10.791 -15.174 16.288 1.00 87.31 100 THR A N 1
ATOM 786 C CA . THR A 1 100 ? -10.803 -14.866 14.850 1.00 87.31 100 THR A CA 1
ATOM 787 C C . THR A 1 100 ? -10.707 -16.129 14.014 1.00 87.31 100 THR A C 1
ATOM 789 O O . THR A 1 100 ? -10.004 -17.062 14.378 1.00 87.31 100 THR A O 1
ATOM 792 N N . ALA A 1 101 ? -11.346 -16.140 12.841 1.00 80.44 101 ALA A N 1
ATOM 793 C CA . ALA A 1 101 ? -11.203 -17.253 11.899 1.00 80.44 101 ALA A CA 1
ATOM 794 C C . ALA A 1 101 ? -9.768 -17.382 11.349 1.00 80.44 101 ALA A C 1
ATOM 796 O O . ALA A 1 101 ? -9.311 -18.477 11.044 1.00 80.44 101 ALA A O 1
ATOM 797 N N . SER A 1 102 ? -9.043 -16.265 11.231 1.00 79.31 102 SER A N 1
ATOM 798 C CA . SER A 1 102 ? -7.659 -16.236 10.744 1.00 79.31 102 SER A CA 1
ATOM 799 C C . SER A 1 102 ? -6.646 -16.754 11.772 1.00 79.31 102 SER A C 1
ATOM 801 O O . SER A 1 102 ? -5.510 -17.062 11.402 1.00 79.31 102 SER A O 1
ATOM 803 N N . GLY A 1 103 ? -7.004 -16.768 13.062 1.00 80.38 103 GLY A N 1
ATOM 804 C CA . GLY A 1 103 ? -6.066 -17.003 14.159 1.00 80.38 103 GLY A CA 1
ATOM 805 C C . GLY A 1 103 ? -4.878 -16.036 14.159 1.00 80.38 103 GLY A C 1
ATOM 806 O O . GLY A 1 103 ? -3.796 -16.390 14.635 1.00 80.38 103 GLY A O 1
ATOM 807 N N . LEU A 1 104 ? -5.011 -14.844 13.563 1.00 83.94 104 LEU A N 1
ATOM 808 C CA . LEU A 1 104 ? -3.897 -13.903 13.486 1.00 83.94 104 LEU A CA 1
ATOM 809 C C . LEU A 1 104 ? -3.673 -13.262 14.855 1.00 83.94 104 LEU A C 1
ATOM 811 O O . LEU A 1 104 ? -4.388 -12.348 15.248 1.00 83.94 104 LEU A O 1
ATOM 815 N N . THR A 1 105 ? -2.620 -13.697 15.534 1.00 82.56 105 THR A N 1
ATOM 816 C CA . THR A 1 105 ? -2.127 -13.059 16.754 1.00 82.56 105 THR A CA 1
ATOM 817 C C . THR A 1 105 ? -0.627 -12.867 16.629 1.00 82.56 105 THR A C 1
ATOM 819 O O . THR A 1 105 ? 0.086 -13.806 16.279 1.00 82.56 105 THR A O 1
ATOM 822 N N . ILE A 1 106 ? -0.156 -11.656 16.903 1.00 77.19 106 ILE A N 1
ATOM 823 C CA . ILE A 1 106 ? 1.259 -11.285 16.862 1.00 77.19 106 ILE A CA 1
ATOM 824 C C . ILE A 1 106 ? 1.689 -10.986 18.294 1.00 77.19 106 ILE A C 1
ATOM 826 O O . ILE A 1 106 ? 1.177 -10.043 18.890 1.00 77.19 106 ILE A O 1
ATOM 830 N N . ALA A 1 107 ? 2.601 -11.788 18.843 1.00 73.44 107 ALA A N 1
ATOM 831 C CA . ALA A 1 107 ? 3.177 -11.561 20.167 1.00 73.44 107 ALA A CA 1
ATOM 832 C C . ALA A 1 107 ? 4.528 -10.846 20.049 1.00 73.44 107 ALA A C 1
ATOM 834 O O . ALA A 1 107 ? 5.429 -11.315 19.349 1.00 73.44 107 ALA A O 1
ATOM 835 N N . TRP A 1 108 ? 4.682 -9.728 20.755 1.00 67.62 108 TRP A N 1
ATOM 836 C CA . TRP A 1 108 ? 5.913 -8.940 20.774 1.00 67.62 108 TRP A CA 1
ATOM 837 C C . TRP A 1 108 ? 6.631 -9.101 22.118 1.00 67.62 108 TRP A C 1
ATOM 839 O O . TRP A 1 108 ? 6.088 -8.709 23.145 1.00 67.62 108 TRP A O 1
ATOM 849 N N . GLN A 1 109 ? 7.829 -9.695 22.147 1.00 57.38 109 GLN A N 1
ATOM 850 C CA . GLN A 1 109 ? 8.466 -10.110 23.410 1.00 57.38 109 GLN A CA 1
ATOM 851 C C . GLN A 1 109 ? 9.297 -9.035 24.132 1.00 57.38 109 GLN A C 1
ATOM 853 O O . GLN A 1 109 ? 9.556 -9.200 25.321 1.00 57.38 109 GLN A O 1
ATOM 858 N N . ARG A 1 110 ? 9.716 -7.940 23.480 1.00 53.97 110 ARG A N 1
ATOM 859 C CA . ARG A 1 110 ? 10.546 -6.907 24.136 1.00 53.97 110 ARG A CA 1
ATOM 860 C C . ARG A 1 110 ? 9.748 -5.656 24.533 1.00 53.97 110 ARG A C 1
ATOM 862 O O . ARG A 1 110 ? 8.996 -5.162 23.693 1.00 53.97 110 ARG A O 1
ATOM 869 N N . PRO A 1 111 ? 9.961 -5.101 25.746 1.00 49.69 111 PRO A N 1
ATOM 870 C CA . PRO A 1 111 ? 9.507 -3.762 26.098 1.00 49.69 111 PRO A CA 1
ATOM 871 C C . PRO A 1 111 ? 10.350 -2.777 25.295 1.00 49.69 111 PRO A C 1
ATOM 873 O O . PRO A 1 111 ? 11.512 -2.543 25.619 1.00 49.69 111 PRO A O 1
ATOM 876 N N . ILE A 1 112 ? 9.815 -2.252 24.200 1.00 49.66 112 ILE A N 1
ATOM 877 C CA . ILE A 1 112 ? 10.501 -1.193 23.465 1.00 49.66 112 ILE A CA 1
ATOM 878 C C . ILE A 1 112 ? 9.597 0.030 23.493 1.00 49.66 112 ILE A C 1
ATOM 880 O O . ILE A 1 112 ? 8.451 -0.066 23.044 1.00 49.66 112 ILE A O 1
ATOM 884 N N . PRO A 1 113 ? 10.077 1.166 24.034 1.00 39.78 113 PRO A N 1
ATOM 885 C CA . PRO A 1 113 ? 9.367 2.425 23.933 1.00 39.78 113 PRO A CA 1
ATOM 886 C C . PRO A 1 113 ? 9.066 2.719 22.465 1.00 39.78 113 PRO A C 1
ATOM 888 O O . PRO A 1 113 ? 9.949 2.778 21.612 1.00 39.78 113 PRO A O 1
ATOM 891 N N . PHE A 1 114 ? 7.780 2.846 22.167 1.00 48.84 114 PHE A N 1
ATOM 892 C CA . PHE A 1 114 ? 7.254 3.075 20.831 1.00 48.84 114 PHE A CA 1
ATOM 893 C C . PHE A 1 114 ? 7.400 4.559 20.452 1.00 48.84 114 PHE A C 1
ATOM 895 O O . PHE A 1 114 ? 6.403 5.260 20.282 1.00 48.84 114 PHE A O 1
ATOM 902 N N . THR A 1 115 ? 8.634 5.063 20.400 1.00 40.00 115 THR A N 1
ATOM 903 C CA . THR A 1 115 ? 8.925 6.477 20.092 1.00 40.00 115 THR A CA 1
ATOM 904 C C . THR A 1 115 ? 9.834 6.676 18.877 1.00 40.00 115 THR A C 1
ATOM 906 O O . THR A 1 115 ? 9.658 7.678 18.194 1.00 40.00 115 THR A O 1
ATOM 909 N N . ASP A 1 116 ? 10.674 5.701 18.496 1.00 36.56 116 ASP A N 1
ATOM 910 C CA . ASP A 1 116 ? 11.759 5.947 17.516 1.00 36.56 116 ASP A CA 1
ATOM 911 C C . ASP A 1 116 ? 11.644 5.173 16.186 1.00 36.56 116 ASP A C 1
ATOM 913 O O . ASP A 1 116 ? 12.610 5.038 15.435 1.00 36.56 116 ASP A O 1
ATOM 917 N N . GLY A 1 117 ? 10.453 4.652 15.862 1.00 42.03 117 GLY A N 1
ATOM 918 C CA . GLY A 1 117 ? 10.100 4.236 14.493 1.00 42.03 117 GLY A CA 1
ATOM 919 C C . GLY A 1 117 ? 10.951 3.130 13.851 1.00 42.03 117 GLY A C 1
ATOM 920 O O . GLY A 1 117 ? 10.808 2.882 12.658 1.00 42.03 117 GLY A O 1
ATOM 921 N N . THR A 1 118 ? 11.812 2.443 14.603 1.00 40.72 118 THR A N 1
ATOM 922 C CA . THR A 1 118 ? 12.652 1.367 14.067 1.00 40.72 118 THR A CA 1
ATOM 923 C C . THR A 1 118 ? 12.688 0.211 15.044 1.00 40.72 118 THR A C 1
ATOM 925 O O . THR A 1 118 ? 13.169 0.376 16.159 1.00 40.72 118 THR A O 1
ATOM 928 N N . LEU A 1 119 ? 12.211 -0.968 14.630 1.00 41.56 119 LEU A N 1
ATOM 929 C CA . LEU A 1 119 ? 12.356 -2.184 15.424 1.00 41.56 119 LEU A CA 1
ATOM 930 C C . LEU A 1 119 ? 12.706 -3.432 14.610 1.00 41.56 119 LEU A C 1
ATOM 932 O O . LEU A 1 119 ? 11.936 -3.901 13.774 1.00 41.56 119 LEU A O 1
ATOM 936 N N . SER A 1 120 ? 13.861 -4.004 14.948 1.00 36.62 120 SER A N 1
ATOM 937 C CA . SER A 1 120 ? 14.273 -5.401 14.761 1.00 36.62 120 SER A CA 1
ATOM 938 C C . SER A 1 120 ? 15.333 -5.706 15.850 1.00 36.62 120 SER A C 1
ATOM 940 O O . SER A 1 120 ? 16.068 -4.774 16.186 1.00 36.62 120 SER A O 1
ATOM 942 N N . PRO A 1 121 ? 15.432 -6.925 16.437 1.00 46.59 121 PRO A N 1
ATOM 943 C CA . PRO A 1 121 ? 14.996 -8.194 15.865 1.00 46.59 121 PRO A CA 1
ATOM 944 C C . PRO A 1 121 ? 13.933 -8.997 16.624 1.00 46.59 121 PRO A C 1
ATOM 946 O O . PRO A 1 121 ? 13.866 -9.022 17.849 1.00 46.59 121 PRO A O 1
ATOM 949 N N . GLN A 1 122 ? 13.164 -9.667 15.756 1.00 45.94 122 GLN A N 1
ATOM 950 C CA . GLN A 1 122 ? 12.252 -10.805 15.871 1.00 45.94 122 GLN A CA 1
ATOM 951 C C . GLN A 1 122 ? 11.080 -10.739 16.870 1.00 45.94 122 GLN A C 1
ATOM 953 O O . GLN A 1 122 ? 11.278 -10.816 18.082 1.00 45.94 122 GLN A O 1
ATOM 958 N N . PRO A 1 123 ? 9.820 -10.724 16.375 1.00 44.34 123 PRO A N 1
ATOM 959 C CA . PRO A 1 123 ? 8.750 -11.386 17.112 1.00 44.34 123 PRO A CA 1
ATOM 960 C C . PRO A 1 123 ? 9.134 -12.857 17.335 1.00 44.34 123 PRO A C 1
ATOM 962 O O . PRO A 1 123 ? 9.834 -13.452 16.522 1.00 44.34 123 PRO A O 1
ATOM 965 N N . ALA A 1 124 ? 8.684 -13.449 18.440 1.00 43.41 124 ALA A N 1
ATOM 966 C CA . ALA A 1 124 ? 8.968 -14.856 18.755 1.00 43.41 124 ALA A CA 1
ATOM 967 C C . ALA A 1 124 ? 8.286 -15.849 17.805 1.00 43.41 124 ALA A C 1
ATOM 969 O O . ALA A 1 124 ? 8.600 -17.034 17.802 1.00 43.41 124 ALA A O 1
ATOM 970 N N . ASP A 1 125 ? 7.329 -15.344 17.031 1.00 51.62 125 ASP A N 1
ATOM 971 C CA . ASP A 1 125 ? 6.676 -16.034 15.935 1.00 51.62 125 ASP A CA 1
ATOM 972 C C . ASP A 1 125 ? 7.303 -15.548 14.621 1.00 51.62 125 ASP A C 1
ATOM 974 O O . ASP A 1 125 ? 7.720 -14.393 14.505 1.00 51.62 125 ASP A O 1
ATOM 978 N N . ASP A 1 126 ? 7.316 -16.387 13.597 1.00 51.69 126 ASP A N 1
ATOM 979 C CA . ASP A 1 126 ? 7.971 -16.144 12.304 1.00 51.69 126 ASP A CA 1
ATOM 980 C C . ASP A 1 126 ? 7.395 -14.940 11.505 1.00 51.69 126 ASP A C 1
ATOM 982 O O . ASP A 1 126 ? 7.839 -14.610 10.401 1.00 51.69 126 ASP A O 1
ATOM 986 N N . ARG A 1 127 ? 6.389 -14.246 12.048 1.00 60.31 127 ARG A N 1
ATOM 987 C CA . ARG A 1 127 ? 5.634 -13.150 11.431 1.00 60.31 127 ARG A CA 1
ATOM 988 C C . ARG A 1 127 ? 6.280 -11.783 11.690 1.00 60.31 127 ARG A C 1
ATOM 990 O O . ARG A 1 127 ? 5.806 -11.030 12.533 1.00 60.31 127 ARG A O 1
ATOM 997 N N . TRP A 1 128 ? 7.328 -11.425 10.942 1.00 70.00 128 TRP A N 1
ATOM 998 C CA . TRP A 1 128 ? 7.987 -10.110 11.067 1.00 70.00 128 TRP A CA 1
ATOM 999 C C . TRP A 1 128 ? 7.129 -8.932 10.540 1.00 70.00 128 TRP A C 1
ATOM 1001 O O . TRP A 1 128 ? 6.652 -8.970 9.404 1.00 70.00 128 TRP A O 1
ATOM 1011 N N . TRP A 1 129 ? 6.959 -7.875 11.348 1.00 76.81 129 TRP A N 1
ATOM 1012 C CA . TRP A 1 129 ? 6.218 -6.637 11.036 1.00 76.81 129 TRP A CA 1
ATOM 1013 C C . TRP A 1 129 ? 7.113 -5.403 11.176 1.00 76.81 129 TRP A C 1
ATOM 1015 O O . TRP A 1 129 ? 7.919 -5.344 12.104 1.00 76.81 129 TRP A O 1
ATOM 1025 N N . SER A 1 130 ? 6.923 -4.402 10.310 1.00 79.94 130 SER A N 1
ATOM 1026 C CA . SER A 1 130 ? 7.615 -3.108 10.407 1.00 79.94 130 SER A CA 1
ATOM 1027 C C . SER A 1 130 ? 6.647 -1.963 10.702 1.00 79.94 130 SER A C 1
ATOM 1029 O O . SER A 1 130 ? 5.594 -1.866 10.071 1.00 79.94 130 SER A O 1
ATOM 1031 N N . TRP A 1 131 ? 7.014 -1.094 11.643 1.00 82.25 131 TRP A N 1
ATOM 1032 C CA . TRP A 1 131 ? 6.276 0.122 11.976 1.00 82.25 131 TRP A CA 1
ATOM 1033 C C . TRP A 1 131 ? 6.953 1.316 11.321 1.00 82.25 131 TRP A C 1
ATOM 1035 O O . TRP A 1 131 ? 8.134 1.548 11.551 1.00 82.25 131 TRP A O 1
ATOM 1045 N N . LEU A 1 132 ? 6.218 2.047 10.494 1.00 86.62 132 LEU A N 1
ATOM 1046 C CA . LEU A 1 132 ? 6.777 3.028 9.577 1.00 86.62 132 LEU A CA 1
ATOM 1047 C C . LEU A 1 132 ? 6.311 4.438 9.945 1.00 86.62 132 LEU A C 1
ATOM 1049 O O . LEU A 1 132 ? 5.104 4.648 10.110 1.00 86.62 132 LEU A O 1
ATOM 1053 N N . PRO A 1 133 ? 7.232 5.407 10.068 1.00 88.81 133 PRO A N 1
ATOM 1054 C CA . PRO A 1 133 ? 6.869 6.792 10.323 1.00 88.81 133 PRO A CA 1
ATOM 1055 C C . PRO A 1 133 ? 6.067 7.386 9.159 1.00 88.81 133 PRO A C 1
ATOM 1057 O O . PRO A 1 133 ? 6.220 6.970 8.014 1.00 88.81 133 PRO A O 1
ATOM 1060 N N . THR A 1 134 ? 5.245 8.395 9.455 1.00 89.12 134 THR A N 1
ATOM 1061 C CA . THR A 1 134 ? 4.409 9.089 8.457 1.00 89.12 134 THR A CA 1
ATOM 1062 C C . THR A 1 134 ? 4.687 10.584 8.325 1.00 89.12 134 THR A C 1
ATOM 1064 O O . THR A 1 134 ? 3.921 11.287 7.675 1.00 89.12 134 THR A O 1
ATOM 1067 N N . HIS A 1 135 ? 5.746 11.087 8.966 1.00 88.50 135 HIS A N 1
ATOM 1068 C CA . HIS A 1 135 ? 6.011 12.527 9.048 1.00 88.50 135 HIS A CA 1
ATOM 1069 C C . HIS A 1 135 ? 6.599 13.117 7.758 1.00 88.50 135 HIS A C 1
ATOM 1071 O O . HIS A 1 135 ? 6.364 14.288 7.473 1.00 88.50 135 HIS A O 1
ATOM 1077 N N . ASP A 1 136 ? 7.343 12.324 6.984 1.00 91.75 136 ASP A N 1
ATOM 1078 C CA . ASP A 1 136 ? 7.969 12.762 5.736 1.00 91.75 136 ASP A CA 1
ATOM 1079 C C . ASP A 1 136 ? 7.270 12.112 4.525 1.00 91.75 136 ASP A C 1
ATOM 1081 O O . ASP A 1 136 ? 7.435 10.906 4.304 1.00 91.75 136 ASP A O 1
ATOM 1085 N N . PRO A 1 137 ? 6.500 12.890 3.733 1.00 93.31 137 PRO A N 1
ATOM 1086 C CA . PRO A 1 137 ? 5.837 12.417 2.521 1.00 93.31 137 PRO A CA 1
ATOM 1087 C C . PRO A 1 137 ? 6.772 11.742 1.508 1.00 93.31 137 PRO A C 1
ATOM 1089 O O . PRO A 1 137 ? 6.373 10.756 0.885 1.00 93.31 137 PRO A O 1
ATOM 1092 N N . ASP A 1 138 ? 7.998 12.244 1.333 1.00 91.75 138 ASP A N 1
ATOM 1093 C CA . ASP A 1 138 ? 8.936 11.728 0.327 1.00 91.75 138 ASP A CA 1
ATOM 1094 C C . ASP A 1 138 ? 9.623 10.438 0.795 1.00 91.75 138 ASP A C 1
ATOM 1096 O O . ASP A 1 138 ? 9.948 9.572 -0.024 1.00 91.75 138 ASP A O 1
ATOM 1100 N N . ALA A 1 139 ? 9.785 10.261 2.108 1.00 91.12 139 ALA A N 1
ATOM 1101 C CA . ALA A 1 139 ? 10.381 9.058 2.683 1.00 91.12 139 ALA A CA 1
ATOM 1102 C C . ALA A 1 139 ? 9.403 7.880 2.823 1.00 91.12 139 ALA A C 1
ATOM 1104 O O . ALA A 1 139 ? 9.862 6.747 2.975 1.00 91.12 139 ALA A O 1
ATOM 1105 N N . LEU A 1 140 ? 8.082 8.095 2.728 1.00 93.00 140 LEU A N 1
ATOM 1106 C CA . LEU A 1 140 ? 7.067 7.049 2.944 1.00 93.00 140 LEU A CA 1
ATOM 1107 C C . LEU A 1 140 ? 7.290 5.784 2.102 1.00 93.00 140 LEU A C 1
ATOM 1109 O O . LEU A 1 140 ? 7.246 4.672 2.625 1.00 93.00 140 LEU A O 1
ATOM 1113 N N . PHE A 1 141 ? 7.517 5.927 0.795 1.00 93.88 141 PHE A N 1
ATOM 1114 C CA . PHE A 1 141 ? 7.755 4.770 -0.072 1.00 93.88 141 PHE A CA 1
ATOM 1115 C C . PHE A 1 141 ? 9.142 4.138 0.160 1.00 93.88 141 PHE A C 1
ATOM 1117 O O . PHE A 1 141 ? 9.197 2.920 0.354 1.00 93.88 141 PHE A O 1
ATOM 1124 N N . PRO A 1 142 ? 10.249 4.911 0.237 1.00 92.50 142 PRO A N 1
ATOM 1125 C CA . PRO A 1 142 ? 11.558 4.383 0.624 1.00 92.50 142 PRO A CA 1
ATOM 1126 C C . PRO A 1 142 ? 11.570 3.579 1.931 1.00 92.50 142 PRO A C 1
ATOM 1128 O O . PRO A 1 142 ? 12.144 2.492 1.956 1.00 92.50 142 PRO A O 1
ATOM 1131 N N . VAL A 1 143 ? 10.907 4.045 2.999 1.00 91.25 143 VAL A N 1
ATOM 1132 C CA . VAL A 1 143 ? 10.901 3.314 4.283 1.00 91.25 143 VAL A CA 1
ATOM 1133 C C . VAL A 1 143 ? 10.117 2.002 4.208 1.00 91.25 143 VAL A C 1
ATOM 1135 O O . VAL A 1 143 ? 10.484 1.023 4.860 1.00 91.25 143 VAL A O 1
ATOM 1138 N N . VAL A 1 144 ? 9.069 1.939 3.377 1.00 93.12 144 VAL A N 1
ATOM 1139 C CA . VAL A 1 144 ? 8.365 0.682 3.080 1.00 93.12 144 VAL A CA 1
ATOM 1140 C C . VAL A 1 144 ? 9.289 -0.281 2.341 1.00 93.12 144 VAL A C 1
ATOM 1142 O O . VAL A 1 144 ? 9.377 -1.452 2.710 1.00 93.12 144 VAL A O 1
ATOM 1145 N N . VAL A 1 145 ? 9.980 0.197 1.305 1.00 94.00 145 VAL A N 1
ATOM 1146 C CA . VAL A 1 145 ? 10.914 -0.611 0.511 1.00 94.00 145 VAL A CA 1
ATOM 1147 C C . VAL A 1 145 ? 12.025 -1.171 1.387 1.00 94.00 145 VAL A C 1
ATOM 1149 O O . VAL A 1 145 ? 12.269 -2.374 1.349 1.00 94.00 145 VAL A O 1
ATOM 1152 N N . ASP A 1 146 ? 12.653 -0.337 2.209 1.00 90.25 146 ASP A N 1
ATOM 1153 C CA . ASP A 1 146 ? 13.711 -0.759 3.123 1.00 90.25 146 ASP A CA 1
ATOM 1154 C C . ASP A 1 146 ? 13.213 -1.809 4.132 1.00 90.25 146 ASP A C 1
ATOM 1156 O O . ASP A 1 146 ? 13.858 -2.836 4.350 1.00 90.25 146 ASP A O 1
ATOM 1160 N N . ALA A 1 147 ? 12.005 -1.636 4.677 1.00 87.44 147 ALA A N 1
ATOM 1161 C CA . ALA A 1 147 ? 11.387 -2.655 5.518 1.00 87.44 147 ALA A CA 1
ATOM 1162 C C . ALA A 1 147 ? 11.177 -3.984 4.768 1.00 87.44 147 ALA A C 1
ATOM 1164 O O . ALA A 1 147 ? 11.469 -5.055 5.303 1.00 87.44 147 ALA A O 1
ATOM 1165 N N . LEU A 1 148 ? 10.700 -3.949 3.521 1.00 90.56 148 LEU A N 1
ATOM 1166 C CA . LEU A 1 148 ? 10.522 -5.153 2.703 1.00 90.56 148 LEU A CA 1
ATOM 1167 C C . LEU A 1 148 ? 11.863 -5.814 2.357 1.00 90.56 148 LEU A C 1
ATOM 1169 O O . LEU A 1 148 ? 11.961 -7.040 2.447 1.00 90.56 148 LEU A O 1
ATOM 1173 N N . LEU A 1 149 ? 12.892 -5.032 2.024 1.00 88.75 149 LEU A N 1
ATOM 1174 C CA . LEU A 1 149 ? 14.254 -5.510 1.765 1.00 88.75 149 LEU A CA 1
ATOM 1175 C C . LEU A 1 149 ? 14.877 -6.145 3.001 1.00 88.75 149 LEU A C 1
ATOM 1177 O O . LEU A 1 149 ? 15.552 -7.153 2.875 1.00 88.75 149 LEU A O 1
ATOM 1181 N N . ARG A 1 150 ? 14.579 -5.650 4.202 1.00 82.50 150 ARG A N 1
ATOM 1182 C CA . ARG A 1 150 ? 14.967 -6.313 5.453 1.00 82.50 150 ARG A CA 1
ATOM 1183 C C . ARG A 1 150 ? 14.171 -7.607 5.711 1.00 82.50 150 ARG A C 1
ATOM 1185 O O . ARG A 1 150 ? 14.527 -8.369 6.605 1.00 82.50 150 ARG A O 1
ATOM 1192 N N . GLY A 1 151 ? 13.130 -7.910 4.907 1.00 82.19 151 GLY A N 1
ATOM 1193 C CA . GLY A 1 151 ? 12.269 -9.109 5.012 1.00 82.19 151 GLY A CA 1
ATOM 1194 C C . GLY A 1 151 ? 10.813 -8.939 5.495 1.00 82.19 151 GLY A C 1
ATOM 1195 O O . GLY A 1 151 ? 10.213 -9.939 5.895 1.00 82.19 151 GLY A O 1
ATOM 1196 N N . ALA A 1 152 ? 10.233 -7.729 5.540 1.00 83.00 152 ALA A N 1
ATOM 1197 C CA . ALA A 1 152 ? 9.025 -7.491 6.338 1.00 83.00 152 ALA A CA 1
ATOM 1198 C C . ALA A 1 152 ? 7.852 -8.249 5.732 1.00 83.00 152 ALA A C 1
ATOM 1200 O O . ALA A 1 152 ? 7.575 -8.131 4.533 1.00 83.00 152 ALA A O 1
ATOM 1201 N N . ARG A 1 153 ? 7.139 -9.026 6.555 1.00 83.31 153 ARG A N 1
ATOM 1202 C CA . ARG A 1 153 ? 5.957 -9.771 6.107 1.00 83.31 153 ARG A CA 1
ATOM 1203 C C . ARG A 1 153 ? 4.707 -8.901 6.072 1.00 83.31 153 ARG A C 1
ATOM 1205 O O . ARG A 1 153 ? 3.746 -9.278 5.410 1.00 83.31 153 ARG A O 1
ATOM 1212 N N . SER A 1 154 ? 4.687 -7.771 6.771 1.00 87.00 154 SER A N 1
ATOM 1213 C CA . SER A 1 154 ? 3.603 -6.779 6.779 1.00 87.00 154 SER A CA 1
ATOM 1214 C C . SER A 1 154 ? 4.126 -5.439 7.303 1.00 87.00 154 SER A C 1
ATOM 1216 O O . SER A 1 154 ? 5.183 -5.391 7.942 1.00 87.00 154 SER A O 1
ATOM 1218 N N . VAL A 1 155 ? 3.403 -4.356 7.024 1.00 88.81 155 VAL A N 1
ATOM 1219 C CA . VAL A 1 155 ? 3.792 -2.991 7.406 1.00 88.81 155 VAL A CA 1
ATOM 1220 C C . VAL A 1 155 ? 2.653 -2.282 8.131 1.00 88.81 155 VAL A C 1
ATOM 1222 O O . VAL A 1 155 ? 1.482 -2.478 7.806 1.00 88.81 155 VAL A O 1
ATOM 1225 N N . CYS A 1 156 ? 2.992 -1.444 9.106 1.00 90.12 156 CYS A N 1
ATOM 1226 C CA . CYS A 1 156 ? 2.049 -0.574 9.793 1.00 90.12 156 CYS A CA 1
ATOM 1227 C C . CYS A 1 156 ? 2.569 0.860 9.827 1.00 90.12 156 CYS A C 1
ATOM 1229 O O . CYS A 1 156 ? 3.605 1.131 10.421 1.00 90.12 156 CYS A O 1
ATOM 1231 N N . PHE A 1 157 ? 1.817 1.799 9.275 1.00 91.44 157 PHE A N 1
ATOM 1232 C CA . PHE A 1 157 ? 2.076 3.223 9.441 1.00 91.44 157 PHE A CA 1
ATOM 1233 C C . PHE A 1 157 ? 1.724 3.660 10.869 1.00 91.44 157 PHE A C 1
ATOM 1235 O O . PHE A 1 157 ? 0.683 3.273 11.406 1.00 91.44 157 PHE A O 1
ATOM 1242 N N . THR A 1 158 ? 2.605 4.420 11.518 1.00 88.00 158 THR A N 1
ATOM 1243 C CA . THR A 1 158 ? 2.518 4.706 12.962 1.00 88.00 158 THR A CA 1
ATOM 1244 C C . THR A 1 158 ? 1.430 5.704 13.344 1.00 88.00 158 THR A C 1
ATOM 1246 O O . THR A 1 158 ? 1.063 5.759 14.521 1.00 88.00 158 THR A O 1
ATOM 1249 N N . ALA A 1 159 ? 0.903 6.462 12.384 1.00 89.56 159 ALA A N 1
ATOM 1250 C CA . ALA A 1 159 ? -0.203 7.384 12.589 1.00 89.56 159 ALA A CA 1
ATOM 1251 C C . ALA A 1 159 ? -0.995 7.606 11.295 1.00 89.56 159 ALA A C 1
ATOM 1253 O O . ALA A 1 159 ? -0.453 7.525 10.195 1.00 89.56 159 ALA A O 1
ATOM 1254 N N . LEU A 1 160 ? -2.280 7.931 11.441 1.00 93.94 160 LEU A N 1
ATOM 1255 C CA . LEU A 1 160 ? -3.101 8.502 10.376 1.00 93.94 160 LEU A CA 1
ATOM 1256 C C . LEU A 1 160 ? -3.101 10.036 10.522 1.00 93.94 160 LEU A C 1
ATOM 1258 O O . LEU A 1 160 ? -3.680 10.518 11.503 1.00 93.94 160 LEU A O 1
ATOM 1262 N N . PRO A 1 161 ? -2.506 10.806 9.588 1.00 93.56 161 PRO A N 1
ATOM 1263 C CA . PRO A 1 161 ? -2.538 12.272 9.645 1.00 93.56 161 PRO A CA 1
ATOM 1264 C C . PRO A 1 161 ? -3.981 12.812 9.703 1.00 93.56 161 PRO A C 1
ATOM 1266 O O . PRO A 1 161 ? -4.907 12.172 9.180 1.00 93.56 161 PRO A O 1
ATOM 1269 N N . ARG A 1 162 ? -4.208 13.948 10.382 1.00 86.88 162 ARG A N 1
ATOM 1270 C CA . ARG A 1 162 ? -5.561 14.457 10.692 1.00 86.88 162 ARG A CA 1
ATOM 1271 C C . ARG A 1 162 ? -6.119 15.418 9.642 1.00 86.88 162 ARG A C 1
ATOM 1273 O O . ARG A 1 162 ? -7.280 15.793 9.763 1.00 86.88 162 ARG A O 1
ATOM 1280 N N . ASP A 1 163 ? -5.346 15.737 8.600 1.00 85.75 163 ASP A N 1
ATOM 1281 C CA . ASP A 1 163 ? -5.741 16.638 7.497 1.00 85.75 163 ASP A CA 1
ATOM 1282 C C . ASP A 1 163 ? -5.984 18.092 7.976 1.00 85.75 163 ASP A C 1
ATOM 1284 O O . ASP A 1 163 ? -6.646 18.869 7.284 1.00 85.75 163 ASP A O 1
ATOM 1288 N N . SER A 1 164 ? -5.478 18.478 9.162 1.00 88.25 164 SER A N 1
ATOM 1289 C CA . SER A 1 164 ? -5.798 19.775 9.787 1.00 88.25 164 SER A CA 1
ATOM 1290 C C . SER A 1 164 ? -5.055 20.960 9.177 1.00 88.25 164 SER A C 1
ATOM 1292 O O . SER A 1 164 ? -5.606 22.058 9.094 1.00 88.25 164 SER A O 1
ATOM 1294 N N . ASP A 1 165 ? -3.824 20.747 8.724 1.00 91.94 165 ASP A N 1
ATOM 1295 C CA . ASP A 1 165 ? -2.978 21.760 8.094 1.00 91.94 165 ASP A CA 1
ATOM 1296 C C . ASP A 1 165 ? -2.331 21.224 6.813 1.00 91.94 165 ASP A C 1
ATOM 1298 O O . ASP A 1 165 ? -2.370 20.026 6.543 1.00 91.94 165 ASP A O 1
ATOM 1302 N N . ALA A 1 166 ? -1.734 22.112 6.012 1.00 91.12 166 ALA A N 1
ATOM 1303 C CA . ALA A 1 166 ? -1.157 21.761 4.714 1.00 91.12 166 ALA A CA 1
ATOM 1304 C C . ALA A 1 166 ? -0.100 20.640 4.783 1.00 91.12 166 ALA A C 1
ATOM 1306 O O . ALA A 1 166 ? 0.009 19.858 3.837 1.00 91.12 166 ALA A O 1
ATOM 1307 N N . VAL A 1 167 ? 0.649 20.529 5.886 1.00 92.44 167 VAL A N 1
ATOM 1308 C CA . VAL A 1 167 ? 1.663 19.482 6.069 1.00 92.44 167 VAL A CA 1
ATOM 1309 C C . VAL A 1 167 ? 0.982 18.140 6.302 1.00 92.44 167 VAL A C 1
ATOM 1311 O O . VAL A 1 167 ? 1.261 17.178 5.585 1.00 92.44 167 VAL A O 1
ATOM 1314 N N . GLU A 1 168 ? 0.041 18.073 7.243 1.00 93.12 168 GLU A N 1
ATOM 1315 C CA . GLU A 1 168 ? -0.718 16.847 7.492 1.00 93.12 168 GLU A CA 1
ATOM 1316 C C . GLU A 1 168 ? -1.571 16.434 6.284 1.00 93.12 168 GLU A C 1
ATOM 1318 O O . GLU A 1 168 ? -1.709 15.236 6.016 1.00 93.12 168 GLU A O 1
ATOM 1323 N N . ARG A 1 169 ? -2.106 17.400 5.520 1.00 94.38 169 ARG A N 1
ATOM 1324 C CA . ARG A 1 169 ? -2.802 17.124 4.254 1.00 94.38 169 ARG A CA 1
ATOM 1325 C C . ARG A 1 169 ? -1.874 16.422 3.275 1.00 94.38 169 ARG A C 1
ATOM 1327 O O . ARG A 1 169 ? -2.242 15.391 2.711 1.00 94.38 169 ARG A O 1
ATOM 1334 N N . GLU A 1 170 ? -0.669 16.956 3.073 1.00 95.44 170 GLU A N 1
ATOM 1335 C CA . GLU A 1 170 ? 0.313 16.360 2.168 1.00 95.44 170 GLU A CA 1
ATOM 1336 C C . GLU A 1 170 ? 0.693 14.943 2.614 1.00 95.44 170 GLU A C 1
ATOM 1338 O O . GLU A 1 170 ? 0.630 14.014 1.805 1.00 95.44 170 GLU A O 1
ATOM 1343 N N . GLN A 1 171 ? 0.999 14.757 3.901 1.00 95.62 171 GLN A N 1
ATOM 1344 C CA . GLN A 1 171 ? 1.299 13.445 4.484 1.00 95.62 171 GLN A CA 1
ATOM 1345 C C . GLN A 1 171 ? 0.166 12.445 4.236 1.00 95.62 171 GLN A C 1
ATOM 1347 O O . GLN A 1 171 ? 0.421 11.305 3.845 1.00 95.62 171 GLN A O 1
ATOM 1352 N N . LEU A 1 172 ? -1.092 12.863 4.409 1.00 96.00 172 LEU A N 1
ATOM 1353 C CA . LEU A 1 172 ? -2.251 12.005 4.184 1.00 96.00 172 LEU A CA 1
ATOM 1354 C C . LEU A 1 172 ? -2.385 11.586 2.712 1.00 96.00 172 LEU A C 1
ATOM 1356 O O . LEU A 1 172 ? -2.686 10.422 2.432 1.00 96.00 172 LEU A O 1
ATOM 1360 N N . LYS A 1 173 ? -2.151 12.500 1.758 1.00 96.62 173 LYS A N 1
ATOM 1361 C CA . LYS A 1 173 ? -2.221 12.174 0.319 1.00 96.62 173 LYS A CA 1
ATOM 1362 C C . LYS A 1 173 ? -1.054 11.300 -0.130 1.00 96.62 173 LYS A C 1
ATOM 1364 O O . LYS A 1 173 ? -1.265 10.372 -0.913 1.00 96.62 173 LYS A O 1
ATOM 1369 N N . ALA A 1 174 ? 0.139 11.536 0.405 1.00 96.38 174 ALA A N 1
ATOM 1370 C CA . ALA A 1 174 ? 1.303 10.694 0.167 1.00 96.38 174 ALA A CA 1
ATOM 1371 C C . ALA A 1 174 ? 1.084 9.271 0.704 1.00 96.38 174 ALA A C 1
ATOM 1373 O O . ALA A 1 174 ? 1.266 8.295 -0.027 1.00 96.38 174 ALA A O 1
ATOM 1374 N N . LEU A 1 175 ? 0.573 9.148 1.934 1.00 97.00 175 LEU A N 1
ATOM 1375 C CA . LEU A 1 175 ? 0.201 7.871 2.544 1.00 97.00 175 LEU A CA 1
ATOM 1376 C C . LEU A 1 175 ? -0.827 7.114 1.696 1.00 97.00 175 LEU A C 1
ATOM 1378 O O . LEU A 1 175 ? -0.655 5.922 1.446 1.00 97.00 175 LEU A O 1
ATOM 1382 N N . ALA A 1 176 ? -1.860 7.799 1.202 1.00 96.38 176 ALA A N 1
ATOM 1383 C CA . ALA A 1 176 ? -2.875 7.199 0.338 1.00 96.38 176 ALA A CA 1
ATOM 1384 C C . ALA A 1 176 ? -2.299 6.714 -1.004 1.00 96.38 176 ALA A C 1
ATOM 1386 O O . ALA A 1 176 ? -2.638 5.625 -1.473 1.00 96.38 176 ALA A O 1
ATOM 1387 N N . SER A 1 177 ? -1.392 7.490 -1.604 1.00 95.75 177 SER A N 1
ATOM 1388 C CA . SER A 1 177 ? -0.682 7.108 -2.831 1.00 95.75 177 SER A CA 1
ATOM 1389 C C . SER A 1 177 ? 0.127 5.820 -2.627 1.00 95.75 177 SER A C 1
ATOM 1391 O O . SER A 1 177 ? -0.003 4.863 -3.398 1.00 95.75 177 SER A O 1
ATOM 1393 N N . VAL A 1 178 ? 0.885 5.739 -1.526 1.00 95.94 178 VAL A N 1
ATOM 1394 C CA . VAL A 1 178 ? 1.646 4.536 -1.153 1.00 95.94 178 VAL A CA 1
ATOM 1395 C C . VAL A 1 178 ? 0.721 3.358 -0.837 1.00 95.94 178 VAL A C 1
ATOM 1397 O O . VAL A 1 178 ? 0.987 2.240 -1.277 1.00 95.94 178 VAL A O 1
ATOM 1400 N N . ALA A 1 179 ? -0.392 3.582 -0.136 1.00 95.81 179 ALA A N 1
ATOM 1401 C CA . ALA A 1 179 ? -1.362 2.534 0.178 1.00 95.81 179 ALA A CA 1
ATOM 1402 C C . ALA A 1 179 ? -1.950 1.895 -1.091 1.00 95.81 179 ALA A C 1
ATOM 1404 O O . ALA A 1 179 ? -2.037 0.668 -1.180 1.00 95.81 179 ALA A O 1
ATOM 1405 N N . VAL A 1 180 ? -2.294 2.693 -2.108 1.00 96.25 180 VAL A N 1
ATOM 1406 C CA . VAL A 1 180 ? -2.792 2.161 -3.389 1.00 96.25 180 VAL A CA 1
ATOM 1407 C C . VAL A 1 180 ? -1.707 1.393 -4.149 1.00 96.25 180 VAL A C 1
ATOM 1409 O O . VAL A 1 180 ? -1.995 0.325 -4.694 1.00 96.25 180 VAL A O 1
ATOM 1412 N N . GLN A 1 181 ? -0.455 1.861 -4.132 1.00 95.44 181 GLN A N 1
ATOM 1413 C CA . GLN A 1 181 ? 0.675 1.105 -4.689 1.00 95.44 181 GLN A CA 1
ATOM 1414 C C . GLN A 1 181 ? 0.849 -0.248 -3.987 1.00 95.44 181 GLN A C 1
ATOM 1416 O O . GLN A 1 181 ? 1.019 -1.278 -4.640 1.00 95.44 181 GLN A O 1
ATOM 1421 N N . LEU A 1 182 ? 0.739 -0.284 -2.659 1.00 95.62 182 LEU A N 1
ATOM 1422 C CA . LEU A 1 182 ? 0.843 -1.532 -1.911 1.00 95.62 182 LEU A CA 1
ATOM 1423 C C . LEU A 1 182 ? -0.345 -2.462 -2.146 1.00 95.62 182 LEU A C 1
ATOM 1425 O O . LEU A 1 182 ? -0.144 -3.672 -2.175 1.00 95.62 182 LEU A O 1
ATOM 1429 N N . ARG A 1 183 ? -1.551 -1.944 -2.401 1.00 94.94 183 ARG A N 1
ATOM 1430 C CA . ARG A 1 183 ? -2.689 -2.768 -2.845 1.00 94.94 183 ARG A CA 1
ATOM 1431 C C . ARG A 1 183 ? -2.426 -3.440 -4.188 1.00 94.94 183 ARG A C 1
ATOM 1433 O O . ARG A 1 183 ? -2.862 -4.578 -4.377 1.00 94.94 183 ARG A O 1
ATOM 1440 N N . LEU A 1 184 ? -1.718 -2.785 -5.108 1.00 96.38 184 LEU A N 1
ATOM 1441 C CA . LEU A 1 184 ? -1.294 -3.419 -6.358 1.00 96.38 184 LEU A CA 1
ATOM 1442 C C . LEU A 1 184 ? -0.332 -4.583 -6.075 1.00 96.38 184 LEU A C 1
ATOM 1444 O O . LEU A 1 184 ? -0.491 -5.662 -6.634 1.00 96.38 184 LEU A O 1
ATOM 1448 N N . TRP A 1 185 ? 0.622 -4.384 -5.163 1.00 96.38 185 TRP A N 1
ATOM 1449 C CA . TRP A 1 185 ? 1.635 -5.385 -4.800 1.00 96.38 185 TRP A CA 1
ATOM 1450 C C . TRP A 1 185 ? 1.115 -6.520 -3.911 1.00 96.38 185 TRP A C 1
ATOM 1452 O O . TRP A 1 185 ? 1.676 -7.616 -3.907 1.00 96.38 185 TRP A O 1
ATOM 1462 N N . GLN A 1 186 ? 0.057 -6.264 -3.144 1.00 95.06 186 GLN A N 1
ATOM 1463 C CA . GLN A 1 186 ? -0.418 -7.116 -2.057 1.00 95.06 186 GLN A CA 1
ATOM 1464 C C . GLN A 1 186 ? -0.650 -8.584 -2.446 1.00 95.06 186 GLN A C 1
ATOM 1466 O O . GLN A 1 186 ? -0.200 -9.429 -1.671 1.00 95.06 186 GLN A O 1
ATOM 1471 N N . PRO A 1 187 ? -1.289 -8.935 -3.587 1.00 94.31 187 PRO A N 1
ATOM 1472 C CA . PRO A 1 187 ? -1.504 -10.340 -3.942 1.00 94.31 187 PRO A CA 1
ATOM 1473 C C . PRO A 1 187 ? -0.189 -11.124 -4.025 1.00 94.31 187 PRO A C 1
ATOM 1475 O O . PRO A 1 187 ? -0.057 -12.181 -3.419 1.00 94.31 187 PRO A O 1
ATOM 1478 N N . LEU A 1 188 ? 0.825 -10.541 -4.668 1.00 95.75 188 LEU A N 1
ATOM 1479 C CA . LEU A 1 188 ? 2.139 -11.162 -4.836 1.00 95.75 188 LEU A CA 1
ATOM 1480 C C . LEU A 1 188 ? 2.925 -11.178 -3.517 1.00 95.75 188 LEU A C 1
ATOM 1482 O O . LEU A 1 188 ? 3.512 -12.191 -3.141 1.00 95.75 188 LEU A O 1
ATOM 1486 N N . LEU A 1 189 ? 2.895 -10.077 -2.756 1.00 94.50 189 LEU A N 1
ATOM 1487 C CA . LEU A 1 189 ? 3.568 -10.001 -1.454 1.00 94.50 189 LEU A CA 1
ATOM 1488 C C . LEU A 1 189 ? 2.972 -10.966 -0.418 1.00 94.50 189 LEU A C 1
ATOM 1490 O O . LEU A 1 189 ? 3.680 -11.379 0.506 1.00 94.50 189 LEU A O 1
ATOM 1494 N N . ALA A 1 190 ? 1.689 -11.318 -0.540 1.00 91.62 190 ALA A N 1
ATOM 1495 C CA . ALA A 1 190 ? 0.995 -12.218 0.376 1.00 91.62 190 ALA A CA 1
ATOM 1496 C C . ALA A 1 190 ? 1.381 -13.696 0.204 1.00 91.62 190 ALA A C 1
ATOM 1498 O O . ALA A 1 190 ? 1.175 -14.466 1.151 1.00 91.62 190 ALA A O 1
ATOM 1499 N N . GLU A 1 191 ? 1.927 -14.061 -0.959 1.00 92.31 191 GLU A N 1
ATOM 1500 C CA . GLU A 1 191 ? 2.332 -15.419 -1.348 1.00 92.31 191 GLU A CA 1
ATOM 1501 C C . GLU A 1 191 ? 3.815 -15.720 -1.101 1.00 92.31 191 GLU A C 1
ATOM 1503 O O . GLU A 1 191 ? 4.236 -16.864 -1.269 1.00 92.31 191 GLU A O 1
ATOM 1508 N N . ARG A 1 192 ? 4.602 -14.716 -0.695 1.00 90.56 192 ARG A N 1
ATOM 1509 C CA . ARG A 1 192 ? 6.038 -14.863 -0.425 1.00 90.56 192 ARG A CA 1
ATOM 1510 C C . ARG A 1 192 ? 6.294 -15.974 0.595 1.00 90.56 192 ARG A C 1
ATOM 1512 O O . ARG A 1 192 ? 5.702 -15.960 1.677 1.00 90.56 192 ARG A O 1
ATOM 1519 N N . ALA A 1 193 ? 7.201 -16.886 0.258 1.00 82.50 193 ALA A N 1
ATOM 1520 C CA . ALA A 1 193 ? 7.628 -17.977 1.127 1.00 82.50 193 ALA A CA 1
ATOM 1521 C C . ALA A 1 193 ? 9.101 -17.813 1.531 1.00 82.50 193 ALA A C 1
ATOM 1523 O O . ALA A 1 193 ? 9.399 -17.235 2.575 1.00 82.50 193 ALA A O 1
ATOM 1524 N N . GLU A 1 194 ? 10.017 -18.276 0.684 1.00 83.31 194 GLU A N 1
ATOM 1525 C CA . GLU A 1 194 ? 11.463 -18.218 0.905 1.00 83.31 194 GLU A CA 1
ATOM 1526 C C . GLU A 1 194 ? 12.051 -16.968 0.260 1.00 83.31 194 GLU A C 1
ATOM 1528 O O . GLU A 1 194 ? 11.652 -16.605 -0.849 1.00 83.31 194 GLU A O 1
ATOM 1533 N N . SER A 1 195 ? 12.994 -16.314 0.942 1.00 87.06 195 SER A N 1
ATOM 1534 C CA . SER A 1 195 ? 13.701 -15.143 0.420 1.00 87.06 195 SER A CA 1
ATOM 1535 C C . SER A 1 195 ? 15.146 -15.457 0.058 1.00 87.06 195 SER A C 1
ATOM 1537 O O . SER A 1 195 ? 15.817 -16.187 0.781 1.00 87.06 195 SER A O 1
ATOM 1539 N N . VAL A 1 196 ? 15.641 -14.816 -0.994 1.00 88.12 196 VAL A N 1
ATOM 1540 C CA . VAL A 1 196 ? 17.046 -14.832 -1.411 1.00 88.12 196 VAL A CA 1
ATOM 1541 C C . VAL A 1 196 ? 17.500 -13.398 -1.653 1.00 88.12 196 VAL A C 1
ATOM 1543 O O . VAL A 1 196 ? 16.732 -12.589 -2.174 1.00 88.12 196 VAL A O 1
ATOM 1546 N N . ASP A 1 197 ? 18.727 -13.055 -1.288 1.00 87.06 197 ASP A N 1
ATOM 1547 C CA . ASP A 1 197 ? 19.282 -11.757 -1.666 1.00 87.06 197 ASP A CA 1
ATOM 1548 C C . ASP A 1 197 ? 19.682 -11.781 -3.151 1.00 87.06 197 ASP A C 1
ATOM 1550 O O . ASP A 1 197 ? 20.163 -12.790 -3.674 1.00 87.06 197 ASP A O 1
ATOM 1554 N N . ILE A 1 198 ? 19.425 -10.685 -3.863 1.00 85.50 198 ILE A N 1
ATOM 1555 C CA . ILE A 1 198 ? 19.669 -10.590 -5.305 1.00 85.50 198 ILE A CA 1
ATOM 1556 C C . ILE A 1 198 ? 20.959 -9.820 -5.541 1.00 85.50 198 ILE A C 1
ATOM 1558 O O . ILE A 1 198 ? 21.054 -8.639 -5.210 1.00 85.50 198 ILE A O 1
ATOM 1562 N N . ALA A 1 199 ? 21.927 -10.485 -6.170 1.00 76.62 199 ALA A N 1
ATOM 1563 C CA . ALA A 1 199 ? 23.148 -9.848 -6.637 1.00 76.62 199 ALA A CA 1
ATOM 1564 C C . ALA A 1 199 ? 22.843 -8.966 -7.858 1.00 76.62 199 ALA A C 1
ATOM 1566 O O . ALA A 1 199 ? 22.384 -9.444 -8.904 1.00 76.62 199 ALA A O 1
ATOM 1567 N N . ALA A 1 200 ? 23.089 -7.666 -7.728 1.00 76.56 200 ALA A N 1
ATOM 1568 C CA . ALA A 1 200 ? 22.903 -6.710 -8.805 1.00 76.56 200 ALA A CA 1
ATOM 1569 C C . ALA A 1 200 ? 23.994 -5.637 -8.770 1.00 76.56 200 ALA A C 1
ATOM 1571 O O . ALA A 1 200 ? 24.285 -5.064 -7.722 1.00 76.56 200 ALA A O 1
ATOM 1572 N N . ASP A 1 201 ? 24.559 -5.329 -9.935 1.00 76.06 201 ASP A N 1
ATOM 1573 C CA . ASP A 1 201 ? 25.497 -4.218 -10.064 1.00 76.06 201 ASP A CA 1
ATOM 1574 C C . ASP A 1 201 ? 24.731 -2.902 -9.865 1.00 76.06 201 ASP A C 1
ATOM 1576 O O . ASP A 1 201 ? 23.711 -2.659 -10.519 1.00 76.06 201 ASP A O 1
ATOM 1580 N N . ASN A 1 202 ? 25.221 -2.040 -8.971 1.00 85.69 202 ASN A N 1
ATOM 1581 C CA . ASN A 1 202 ? 24.621 -0.736 -8.653 1.00 85.69 202 ASN A CA 1
ATOM 1582 C C . ASN A 1 202 ? 23.186 -0.794 -8.100 1.00 85.69 202 ASN A C 1
ATOM 1584 O O . ASN A 1 202 ? 22.455 0.198 -8.181 1.00 85.69 202 ASN A O 1
ATOM 1588 N N . ALA A 1 203 ? 22.767 -1.924 -7.535 1.00 88.62 203 ALA A N 1
ATOM 1589 C CA . ALA A 1 203 ? 21.468 -2.060 -6.893 1.00 88.62 203 ALA A CA 1
ATOM 1590 C C . ALA A 1 203 ? 21.538 -2.999 -5.689 1.00 88.62 203 ALA A C 1
ATOM 1592 O O . ALA A 1 203 ? 22.368 -3.898 -5.621 1.00 88.62 203 ALA A O 1
ATOM 1593 N N . GLN A 1 204 ? 20.618 -2.800 -4.756 1.00 89.62 204 GLN A N 1
ATOM 1594 C CA . GLN A 1 204 ? 20.292 -3.788 -3.736 1.00 89.62 204 GLN A CA 1
ATOM 1595 C C . GLN A 1 204 ? 18.983 -4.472 -4.114 1.00 89.62 204 GLN A C 1
ATOM 1597 O O . GLN A 1 204 ? 18.083 -3.839 -4.679 1.00 89.62 204 GLN A O 1
ATOM 1602 N N . GLY A 1 205 ? 18.845 -5.754 -3.797 1.00 91.06 205 GLY A N 1
ATOM 1603 C CA . GLY A 1 205 ? 17.601 -6.445 -4.078 1.00 91.06 205 GLY A CA 1
ATOM 1604 C C . GLY A 1 205 ? 17.365 -7.681 -3.236 1.00 91.06 205 GLY A C 1
ATOM 1605 O O . GLY A 1 205 ? 18.286 -8.287 -2.694 1.00 91.06 205 GLY A O 1
ATOM 1606 N N . ARG A 1 206 ? 16.093 -8.058 -3.163 1.00 92.31 206 ARG A N 1
ATOM 1607 C CA . ARG A 1 206 ? 15.622 -9.272 -2.506 1.00 92.31 206 ARG A CA 1
ATOM 1608 C C . ARG A 1 206 ? 14.594 -9.958 -3.386 1.00 92.31 206 ARG A C 1
ATOM 1610 O O . ARG A 1 206 ? 13.689 -9.316 -3.908 1.00 92.31 206 ARG A O 1
ATOM 1617 N N . GLY A 1 207 ? 14.747 -11.260 -3.549 1.00 93.25 207 GLY A N 1
ATOM 1618 C CA . GLY A 1 207 ? 13.828 -12.129 -4.253 1.00 93.25 207 GLY A CA 1
ATOM 1619 C C . GLY A 1 207 ? 13.029 -12.974 -3.278 1.00 93.25 207 GLY A C 1
ATOM 1620 O O . GLY A 1 207 ? 13.516 -13.314 -2.203 1.00 93.25 207 GLY A O 1
ATOM 1621 N N . TRP A 1 208 ? 11.820 -13.345 -3.672 1.00 93.88 208 TRP A N 1
ATOM 1622 C CA . TRP A 1 208 ? 10.995 -14.321 -2.986 1.00 93.88 208 TRP A CA 1
ATOM 1623 C C . TRP A 1 208 ? 10.446 -15.329 -3.972 1.00 93.88 208 TRP A C 1
ATOM 1625 O O . TRP A 1 208 ? 9.936 -14.953 -5.032 1.00 93.88 208 TRP A O 1
ATOM 1635 N N . ARG A 1 209 ? 10.482 -16.598 -3.580 1.00 92.81 209 ARG A N 1
ATOM 1636 C CA . ARG A 1 209 ? 9.723 -17.634 -4.265 1.00 92.81 209 ARG A CA 1
ATOM 1637 C C . ARG A 1 209 ? 8.257 -17.528 -3.846 1.00 92.81 209 ARG A C 1
ATOM 1639 O O . ARG A 1 209 ? 7.952 -17.397 -2.655 1.00 92.81 209 ARG A O 1
ATOM 1646 N N . LEU A 1 210 ? 7.363 -17.554 -4.827 1.00 92.12 210 LEU A N 1
ATOM 1647 C CA . LEU A 1 210 ? 5.918 -17.625 -4.624 1.00 92.12 210 LEU A CA 1
ATOM 1648 C C . LEU A 1 210 ? 5.469 -19.093 -4.606 1.00 92.12 210 LEU A C 1
ATOM 1650 O O . LEU A 1 210 ? 6.207 -19.990 -5.023 1.00 92.12 210 LEU A O 1
ATOM 1654 N N . ARG A 1 211 ? 4.250 -19.345 -4.120 1.00 78.56 211 ARG A N 1
ATOM 1655 C CA . ARG A 1 211 ? 3.722 -20.703 -3.873 1.00 78.56 211 ARG A CA 1
ATOM 1656 C C . ARG A 1 211 ? 3.752 -21.616 -5.099 1.00 78.56 211 ARG A C 1
ATOM 1658 O O . ARG A 1 211 ? 4.059 -22.792 -4.956 1.00 78.56 211 ARG A O 1
ATOM 1665 N N . ASP A 1 212 ? 3.541 -21.055 -6.285 1.00 80.50 212 ASP A N 1
ATOM 1666 C CA . ASP A 1 212 ? 3.453 -21.814 -7.539 1.00 80.50 212 ASP A CA 1
ATOM 1667 C C . ASP A 1 212 ? 4.792 -21.884 -8.299 1.00 80.50 212 ASP A C 1
ATOM 1669 O O . ASP A 1 212 ? 4.835 -22.174 -9.491 1.00 80.50 212 ASP A O 1
ATOM 1673 N N . GLY A 1 213 ? 5.913 -21.587 -7.630 1.00 84.06 213 GLY A N 1
ATOM 1674 C CA . GLY A 1 213 ? 7.249 -21.613 -8.239 1.00 84.06 213 GLY A CA 1
ATOM 1675 C C . GLY A 1 213 ? 7.616 -20.367 -9.053 1.00 84.06 213 GLY A C 1
ATOM 1676 O O . GLY A 1 213 ? 8.730 -20.289 -9.570 1.00 84.06 213 GLY A O 1
ATOM 1677 N N . GLU A 1 214 ? 6.720 -19.383 -9.129 1.00 93.19 214 GLU A N 1
ATOM 1678 C CA . GLU A 1 214 ? 7.008 -18.038 -9.630 1.00 93.19 214 GLU A CA 1
ATOM 1679 C C . GLU A 1 214 ? 7.962 -17.279 -8.697 1.00 93.19 214 GLU A C 1
ATOM 1681 O O . GLU A 1 214 ? 8.165 -17.651 -7.537 1.00 93.19 214 GLU A O 1
ATOM 1686 N N . TRP A 1 215 ? 8.518 -16.172 -9.190 1.00 94.75 215 TRP A N 1
ATOM 1687 C CA . TRP A 1 215 ? 9.439 -15.343 -8.415 1.00 94.75 215 TRP A CA 1
ATOM 1688 C C . TRP A 1 215 ? 9.013 -13.886 -8.382 1.00 94.75 215 TRP A C 1
ATOM 1690 O O . TRP A 1 215 ? 8.555 -13.326 -9.375 1.00 94.75 215 TRP A O 1
ATOM 1700 N N . LEU A 1 216 ? 9.223 -13.252 -7.237 1.00 96.12 216 LEU A N 1
ATOM 1701 C CA . LEU A 1 216 ? 9.007 -11.830 -7.026 1.00 96.12 216 LEU A CA 1
ATOM 1702 C C . LEU A 1 216 ? 10.316 -11.196 -6.579 1.00 96.12 216 LEU A C 1
ATOM 1704 O O . LEU A 1 216 ? 10.920 -11.668 -5.627 1.00 96.12 216 LEU A O 1
ATOM 1708 N N . LEU A 1 217 ? 10.753 -10.131 -7.232 1.00 95.31 217 LEU A N 1
ATOM 1709 C CA . LEU A 1 217 ? 12.016 -9.457 -6.959 1.00 95.31 217 LEU A CA 1
ATOM 1710 C C . LEU A 1 217 ? 11.734 -8.001 -6.608 1.00 95.31 217 LEU A C 1
ATOM 1712 O O . LEU A 1 217 ? 11.055 -7.312 -7.356 1.00 95.31 217 LEU A O 1
ATOM 1716 N N . LEU A 1 218 ? 12.268 -7.515 -5.499 1.00 95.44 218 LEU A N 1
ATOM 1717 C CA . LEU A 1 218 ? 12.313 -6.096 -5.173 1.00 95.44 218 LEU A CA 1
ATOM 1718 C C . LEU A 1 218 ? 13.733 -5.604 -5.428 1.00 95.44 218 LEU A C 1
ATOM 1720 O O . LEU A 1 218 ? 14.668 -6.120 -4.820 1.00 95.44 218 LEU A O 1
ATOM 1724 N N . VAL A 1 219 ? 13.895 -4.630 -6.320 1.00 93.88 219 VAL A N 1
ATOM 1725 C CA . VAL A 1 219 ? 15.203 -4.108 -6.734 1.00 93.88 219 VAL A CA 1
ATOM 1726 C C . VAL A 1 219 ? 15.215 -2.596 -6.577 1.00 93.88 219 VAL A C 1
ATOM 1728 O O . VAL A 1 219 ? 14.356 -1.905 -7.117 1.00 93.88 219 VAL A O 1
ATOM 1731 N N . THR A 1 220 ? 16.193 -2.074 -5.844 1.00 92.44 220 THR A N 1
ATOM 1732 C CA . THR A 1 220 ? 16.365 -0.637 -5.604 1.00 92.44 220 THR A CA 1
ATOM 1733 C C . THR A 1 220 ? 17.737 -0.197 -6.100 1.00 92.44 220 THR A C 1
ATOM 1735 O O . THR A 1 220 ? 18.736 -0.767 -5.654 1.00 92.44 220 THR A O 1
ATOM 1738 N N . PRO A 1 221 ? 17.823 0.794 -7.006 1.00 91.69 221 PRO A N 1
ATOM 1739 C CA . PRO A 1 221 ? 19.112 1.293 -7.465 1.00 91.69 221 PRO A CA 1
ATOM 1740 C C . PRO A 1 221 ? 19.856 1.997 -6.321 1.00 91.69 221 PRO A C 1
ATOM 1742 O O . PRO A 1 221 ? 19.245 2.705 -5.523 1.00 91.69 221 PRO A O 1
ATOM 1745 N N . LEU A 1 222 ? 21.179 1.832 -6.258 1.00 89.00 222 LEU A N 1
ATOM 1746 C CA . LEU A 1 222 ? 22.040 2.534 -5.293 1.00 89.00 222 LEU A CA 1
ATOM 1747 C C . LEU A 1 222 ? 22.206 4.021 -5.644 1.00 89.00 222 LEU A C 1
ATOM 1749 O O . LEU A 1 222 ? 22.498 4.831 -4.771 1.00 89.00 222 LEU A O 1
ATOM 1753 N N . ALA A 1 223 ? 22.002 4.382 -6.915 1.00 86.38 223 ALA A N 1
ATOM 1754 C CA . ALA A 1 223 ? 22.017 5.758 -7.397 1.00 86.38 223 ALA A CA 1
ATOM 1755 C C . ALA A 1 223 ? 20.892 5.994 -8.426 1.00 86.38 223 ALA A C 1
ATOM 1757 O O . ALA A 1 223 ? 20.652 5.126 -9.272 1.00 86.38 223 ALA A O 1
ATOM 1758 N N . PRO A 1 224 ? 20.214 7.159 -8.413 1.00 83.12 224 PRO A N 1
ATOM 1759 C CA . PRO A 1 224 ? 19.186 7.478 -9.402 1.00 83.12 224 PRO A CA 1
ATOM 1760 C C . PRO A 1 224 ? 19.721 7.419 -10.837 1.00 83.12 224 PRO A C 1
ATOM 1762 O O . PRO A 1 224 ? 20.782 7.958 -11.146 1.00 83.12 224 PRO A O 1
ATOM 1765 N N . GLY A 1 225 ? 18.974 6.776 -11.732 1.00 83.50 225 GLY A N 1
ATOM 1766 C CA . GLY A 1 225 ? 19.332 6.626 -13.143 1.00 83.50 225 GLY A CA 1
ATOM 1767 C C . GLY A 1 225 ? 20.382 5.547 -13.424 1.00 83.50 225 GLY A C 1
ATOM 1768 O O . GLY A 1 225 ? 20.761 5.381 -14.588 1.00 83.50 225 GLY A O 1
ATOM 1769 N N . ALA A 1 226 ? 20.836 4.803 -12.408 1.00 84.44 226 ALA A N 1
ATOM 1770 C CA . ALA A 1 226 ? 21.784 3.710 -12.585 1.00 84.44 226 ALA A CA 1
ATOM 1771 C C . ALA A 1 226 ? 21.235 2.654 -13.552 1.00 84.44 226 ALA A C 1
ATOM 1773 O O . ALA A 1 226 ? 20.064 2.272 -13.491 1.00 84.44 226 ALA A O 1
ATOM 1774 N N . SER A 1 227 ? 22.099 2.181 -14.453 1.00 87.94 227 SER A N 1
ATOM 1775 C CA . SER A 1 227 ? 21.776 1.063 -15.334 1.00 87.94 227 SER A CA 1
ATOM 1776 C C . SER A 1 227 ? 21.897 -0.238 -14.552 1.00 87.94 227 SER A C 1
ATOM 1778 O O . SER A 1 227 ? 23.008 -0.664 -14.244 1.00 87.94 227 SER A O 1
ATOM 1780 N N . VAL A 1 228 ? 20.764 -0.872 -14.257 1.00 87.69 228 VAL A N 1
ATOM 1781 C CA . VAL A 1 228 ? 20.710 -2.069 -13.413 1.00 87.69 228 VAL A CA 1
ATOM 1782 C C . VAL A 1 228 ? 20.520 -3.326 -14.257 1.00 87.69 228 VAL A C 1
ATOM 1784 O O . VAL A 1 228 ? 19.628 -3.422 -15.113 1.00 87.69 228 VAL A O 1
ATOM 1787 N N . ALA A 1 229 ? 21.368 -4.315 -13.985 1.00 88.88 229 ALA A N 1
ATOM 1788 C CA . ALA A 1 229 ? 21.219 -5.681 -14.452 1.00 88.88 229 ALA A CA 1
ATOM 1789 C C . ALA A 1 229 ? 21.360 -6.628 -13.260 1.00 88.88 229 ALA A C 1
ATOM 1791 O O . ALA A 1 229 ? 22.331 -6.547 -12.513 1.00 88.88 229 ALA A O 1
ATOM 1792 N N . CYS A 1 230 ? 20.386 -7.515 -13.086 1.00 88.62 230 CYS A N 1
ATOM 1793 C CA . CYS A 1 230 ? 20.365 -8.456 -11.971 1.00 88.62 230 CYS A CA 1
ATOM 1794 C C . CYS A 1 230 ? 20.649 -9.857 -12.501 1.00 88.62 230 CYS A C 1
ATOM 1796 O O . CYS A 1 230 ? 19.914 -10.347 -13.366 1.00 88.62 230 CYS A O 1
ATOM 1798 N N . ALA A 1 231 ? 21.696 -10.500 -11.990 1.00 89.00 231 ALA A N 1
ATOM 1799 C CA . ALA A 1 231 ? 21.913 -11.920 -12.220 1.00 89.00 231 ALA A CA 1
ATOM 1800 C C . ALA A 1 231 ? 20.958 -12.697 -11.308 1.00 89.00 231 ALA A C 1
ATOM 1802 O O . ALA A 1 231 ? 20.959 -12.509 -10.092 1.00 89.00 231 ALA A O 1
ATOM 1803 N N . LEU A 1 232 ? 20.105 -13.537 -11.889 1.00 88.94 232 LEU A N 1
ATOM 1804 C CA . LEU A 1 232 ? 19.181 -14.344 -11.101 1.00 88.94 232 LEU A CA 1
ATOM 1805 C C . LEU A 1 232 ? 19.931 -15.564 -10.553 1.00 88.94 232 LEU A C 1
ATOM 1807 O O . LEU A 1 232 ? 20.588 -16.257 -11.333 1.00 88.94 232 LEU A O 1
ATOM 1811 N N . PRO A 1 233 ? 19.826 -15.865 -9.244 1.00 84.31 233 PRO A N 1
ATOM 1812 C CA . PRO A 1 233 ? 20.557 -16.974 -8.627 1.00 84.31 233 PRO A CA 1
ATOM 1813 C C . PRO A 1 233 ? 19.982 -18.358 -8.984 1.00 84.31 233 PRO A C 1
ATOM 1815 O O . PRO A 1 233 ? 20.396 -19.368 -8.427 1.00 84.31 233 PRO A O 1
ATOM 1818 N N . PHE A 1 234 ? 19.015 -18.416 -9.900 1.00 85.56 234 PHE A N 1
ATOM 1819 C CA . PHE A 1 234 ? 18.303 -19.619 -10.311 1.00 85.56 234 PHE A CA 1
ATOM 1820 C C . PHE A 1 234 ? 18.029 -19.600 -11.823 1.00 85.56 234 PHE A C 1
ATOM 1822 O O . PHE A 1 234 ? 17.901 -18.527 -12.426 1.00 85.56 234 PHE A O 1
ATOM 1829 N N . PRO A 1 235 ? 17.902 -20.779 -12.455 1.00 83.44 235 PRO A N 1
ATOM 1830 C CA . PRO A 1 235 ? 17.495 -20.870 -13.849 1.00 83.44 235 PRO A CA 1
ATOM 1831 C C . PRO A 1 235 ? 16.031 -20.442 -14.008 1.00 83.44 235 PRO A C 1
ATOM 1833 O O . PRO A 1 235 ? 15.164 -20.838 -13.230 1.00 83.44 235 PRO A O 1
ATOM 1836 N N . VAL A 1 236 ? 15.743 -19.651 -15.045 1.00 87.00 236 VAL A N 1
ATOM 1837 C CA . VAL A 1 236 ? 14.374 -19.241 -15.384 1.00 87.00 236 VAL A CA 1
ATOM 1838 C C . VAL A 1 236 ? 13.874 -20.051 -16.585 1.00 87.00 236 VAL A C 1
ATOM 1840 O O . VAL A 1 236 ? 14.470 -19.940 -17.665 1.00 87.00 236 VAL A O 1
ATOM 1843 N N . PRO A 1 237 ? 12.776 -20.820 -16.438 1.00 86.19 237 PRO A N 1
ATOM 1844 C CA . PRO A 1 237 ? 12.224 -21.644 -17.510 1.00 86.19 237 PRO A CA 1
ATOM 1845 C C . PRO A 1 237 ? 11.871 -20.876 -18.787 1.00 86.19 237 PRO A C 1
ATOM 1847 O O . PRO A 1 237 ? 11.693 -19.650 -18.809 1.00 86.19 237 PRO A O 1
ATOM 1850 N N . GLU A 1 238 ? 11.724 -21.620 -19.882 1.00 84.25 238 GLU A N 1
ATOM 1851 C CA . GLU A 1 238 ? 11.121 -21.095 -21.104 1.00 84.25 238 GLU A CA 1
ATOM 1852 C C . GLU A 1 238 ? 9.663 -20.675 -20.883 1.00 84.25 238 GLU A C 1
ATOM 1854 O O . GLU A 1 238 ? 8.982 -21.169 -19.995 1.00 84.25 238 GLU A O 1
ATOM 1859 N N . GLY A 1 239 ? 9.196 -19.676 -21.638 1.00 87.94 239 GLY A N 1
ATOM 1860 C CA . GLY A 1 239 ? 7.850 -19.110 -21.464 1.00 87.94 239 GLY A CA 1
ATOM 1861 C C . GLY A 1 239 ? 7.695 -18.070 -20.344 1.00 87.94 239 GLY A C 1
ATOM 1862 O O . GLY A 1 239 ? 6.836 -17.200 -20.475 1.00 87.94 239 GLY A O 1
ATOM 1863 N N . VAL A 1 240 ? 8.562 -18.052 -19.325 1.00 93.06 240 VAL A N 1
ATOM 1864 C CA . VAL A 1 240 ? 8.525 -17.034 -18.255 1.00 93.06 240 VAL A CA 1
ATOM 1865 C C . VAL A 1 240 ? 8.890 -15.646 -18.791 1.00 93.06 240 VAL A C 1
ATOM 1867 O O . VAL A 1 240 ? 9.717 -15.490 -19.702 1.00 93.06 240 VAL A O 1
ATOM 1870 N N . ARG A 1 241 ? 8.244 -14.616 -18.244 1.00 94.62 241 ARG A N 1
ATOM 1871 C CA . ARG A 1 241 ? 8.450 -13.195 -18.547 1.00 94.62 241 ARG A CA 1
ATOM 1872 C C . ARG A 1 241 ? 8.609 -12.404 -17.252 1.00 94.62 241 ARG A C 1
ATOM 1874 O O . ARG A 1 241 ? 8.089 -12.805 -16.219 1.00 94.62 241 ARG A O 1
ATOM 1881 N N . ALA A 1 242 ? 9.313 -11.276 -17.332 1.00 95.81 242 ALA A N 1
ATOM 1882 C CA . ALA A 1 242 ? 9.471 -10.343 -16.225 1.00 95.81 242 ALA A CA 1
ATOM 1883 C C . ALA A 1 242 ? 8.535 -9.141 -16.387 1.00 95.81 242 ALA A C 1
ATOM 1885 O O . ALA A 1 242 ? 8.567 -8.472 -17.425 1.00 95.81 242 ALA A O 1
ATOM 1886 N N . TYR A 1 243 ? 7.745 -8.854 -15.355 1.00 96.75 243 TYR A N 1
ATOM 1887 C CA . TYR A 1 243 ? 6.804 -7.739 -15.300 1.00 96.75 243 TYR A CA 1
ATOM 1888 C C . TYR A 1 243 ? 7.113 -6.833 -14.107 1.00 96.75 243 TYR A C 1
ATOM 1890 O O . TYR A 1 243 ? 7.017 -7.261 -12.964 1.00 96.75 243 TYR A O 1
ATOM 1898 N N . GLY A 1 244 ? 7.452 -5.572 -14.358 1.00 96.19 244 GLY A N 1
ATOM 1899 C CA . GLY A 1 244 ? 7.415 -4.506 -13.366 1.00 96.19 244 GLY A CA 1
ATOM 1900 C C . GLY A 1 244 ? 5.982 -4.230 -12.945 1.00 96.19 244 GLY A C 1
ATOM 1901 O O . GLY A 1 244 ? 5.151 -3.848 -13.770 1.00 96.19 244 GLY A O 1
ATOM 1902 N N . VAL A 1 245 ? 5.692 -4.431 -11.667 1.00 96.56 245 VAL A N 1
ATOM 1903 C CA . VAL A 1 245 ? 4.365 -4.276 -11.078 1.00 96.56 245 VAL A CA 1
ATOM 1904 C C . VAL A 1 245 ? 4.235 -2.849 -10.571 1.00 96.56 245 VAL A C 1
ATOM 1906 O O . VAL A 1 245 ? 4.505 -2.557 -9.411 1.00 96.56 245 VAL A O 1
ATOM 1909 N N . ARG A 1 246 ? 3.855 -1.925 -11.447 1.00 91.56 246 ARG A N 1
ATOM 1910 C CA . ARG A 1 246 ? 3.741 -0.502 -11.111 1.00 91.56 246 ARG A CA 1
ATOM 1911 C C . ARG A 1 246 ? 2.576 0.154 -11.829 1.00 91.56 246 ARG A C 1
ATOM 1913 O O . ARG A 1 246 ? 2.049 -0.387 -12.797 1.00 91.56 246 ARG A O 1
ATOM 1920 N N . PHE A 1 247 ? 2.191 1.332 -11.358 1.00 92.50 247 PHE A N 1
ATOM 1921 C CA . PHE A 1 247 ? 1.342 2.220 -12.137 1.00 92.50 247 PHE A CA 1
ATOM 1922 C C . PHE A 1 247 ? 2.175 2.969 -13.194 1.00 92.50 247 PHE A C 1
ATOM 1924 O O . PHE A 1 247 ? 3.371 3.191 -13.006 1.00 92.50 247 PHE A O 1
ATOM 1931 N N . PRO A 1 248 ? 1.562 3.371 -14.316 1.00 88.38 248 PRO A N 1
ATOM 1932 C CA . PRO A 1 248 ? 0.146 3.205 -14.611 1.00 88.38 248 PRO A CA 1
ATOM 1933 C C . PRO A 1 248 ? -0.201 1.851 -15.259 1.00 88.38 248 PRO A C 1
ATOM 1935 O O . PRO A 1 248 ? -1.372 1.588 -15.481 1.00 88.38 248 PRO A O 1
ATOM 1938 N N . ALA A 1 249 ? 0.782 0.998 -15.562 1.00 88.94 249 ALA A N 1
ATOM 1939 C CA . ALA A 1 249 ? 0.572 -0.332 -16.136 1.00 88.94 249 ALA A CA 1
ATOM 1940 C C . ALA A 1 249 ? 1.735 -1.279 -15.802 1.00 88.94 249 ALA A C 1
ATOM 1942 O O . ALA A 1 249 ? 2.859 -0.829 -15.558 1.00 88.94 249 ALA A O 1
ATOM 1943 N N . LEU A 1 250 ? 1.488 -2.593 -15.888 1.00 93.69 250 LEU A N 1
ATOM 1944 C CA . LEU A 1 250 ? 2.556 -3.587 -15.774 1.00 93.69 250 LEU A CA 1
ATOM 1945 C C . LEU A 1 250 ? 3.523 -3.454 -16.957 1.00 93.69 250 LEU A C 1
ATOM 1947 O O . LEU A 1 250 ? 3.121 -3.551 -18.119 1.00 93.69 250 LEU A O 1
ATOM 1951 N N . GLN A 1 251 ? 4.806 -3.257 -16.668 1.00 91.56 251 GLN A N 1
ATOM 1952 C CA . GLN A 1 251 ? 5.830 -3.066 -17.692 1.00 91.56 251 GLN A CA 1
ATOM 1953 C C . GLN A 1 251 ? 6.641 -4.334 -17.904 1.00 91.56 251 GLN A C 1
ATOM 1955 O O . GLN A 1 251 ? 7.176 -4.900 -16.963 1.00 91.56 251 GLN A O 1
ATOM 1960 N N . ARG A 1 252 ? 6.823 -4.755 -19.155 1.00 93.06 252 ARG A N 1
ATOM 1961 C CA . ARG A 1 252 ? 7.696 -5.894 -19.452 1.00 93.06 252 ARG A CA 1
ATOM 1962 C C . ARG A 1 252 ? 9.162 -5.482 -19.404 1.00 93.06 252 ARG A C 1
ATOM 1964 O O . ARG A 1 252 ? 9.550 -4.493 -20.026 1.00 93.06 252 ARG A O 1
ATOM 1971 N N . PHE A 1 253 ? 9.968 -6.285 -18.721 1.00 93.88 253 PHE A N 1
ATOM 1972 C CA . PHE A 1 253 ? 11.421 -6.160 -18.715 1.00 93.88 253 PHE A CA 1
ATOM 1973 C C . PHE A 1 253 ? 12.072 -7.286 -19.530 1.00 93.88 253 PHE A C 1
ATOM 1975 O O . PHE A 1 253 ? 11.585 -8.424 -19.513 1.00 93.88 253 PHE A O 1
ATOM 1982 N N . PRO A 1 254 ? 13.171 -7.005 -20.252 1.00 92.31 254 PRO A N 1
ATOM 1983 C CA . PRO A 1 254 ? 13.926 -8.041 -20.940 1.00 92.31 254 PRO A CA 1
ATOM 1984 C C . PRO A 1 254 ? 14.564 -9.037 -19.962 1.00 92.31 254 PRO A C 1
ATOM 1986 O O . PRO A 1 254 ? 15.297 -8.654 -19.046 1.00 92.31 254 PRO A O 1
ATOM 1989 N N . LEU A 1 255 ? 14.338 -10.325 -20.222 1.00 91.81 255 LEU A N 1
ATOM 1990 C CA . LEU A 1 255 ? 15.107 -11.430 -19.653 1.00 91.81 255 LEU A CA 1
ATOM 1991 C C . LEU A 1 255 ? 16.107 -11.912 -20.705 1.00 91.81 255 LEU A C 1
ATOM 1993 O O . LEU A 1 255 ? 15.719 -12.266 -21.817 1.00 91.81 255 LEU A O 1
ATOM 1997 N N . GLN A 1 256 ? 17.389 -11.913 -20.359 1.00 89.12 256 GLN A N 1
ATOM 1998 C CA . GLN A 1 256 ? 18.475 -12.380 -21.216 1.00 89.12 256 GLN A CA 1
ATOM 1999 C C . GLN A 1 256 ? 19.046 -13.679 -20.655 1.00 89.12 256 GLN A C 1
ATOM 2001 O O . GLN A 1 256 ? 19.400 -13.746 -19.481 1.00 89.12 256 GLN A O 1
ATOM 2006 N N . ARG A 1 257 ? 19.175 -14.702 -21.497 1.00 87.06 257 ARG A N 1
ATOM 2007 C CA . ARG A 1 257 ? 19.869 -15.949 -21.151 1.00 87.06 257 ARG A CA 1
ATOM 2008 C C . ARG A 1 257 ? 21.279 -15.894 -21.718 1.00 87.06 257 ARG A C 1
ATOM 2010 O O . ARG A 1 257 ? 21.446 -15.582 -22.896 1.00 87.06 257 ARG A O 1
ATOM 2017 N N . LYS A 1 258 ? 22.288 -16.156 -20.891 1.00 82.69 258 LYS A N 1
ATOM 2018 C CA . LYS A 1 258 ? 23.696 -16.169 -21.305 1.00 82.69 258 LYS A CA 1
ATOM 2019 C C . LYS A 1 258 ? 24.403 -17.342 -20.628 1.00 82.69 258 LYS A C 1
ATOM 2021 O O . LYS A 1 258 ? 24.637 -17.309 -19.422 1.00 82.69 258 LYS A O 1
ATOM 2026 N N . GLY A 1 259 ? 24.737 -18.371 -21.408 1.00 81.00 259 GLY A N 1
ATOM 2027 C CA . GLY A 1 259 ? 25.251 -19.636 -20.873 1.00 81.00 259 GLY A CA 1
ATOM 2028 C C . GLY A 1 259 ? 24.221 -20.304 -19.957 1.00 81.00 259 GLY A C 1
ATOM 2029 O O . GLY A 1 259 ? 23.050 -20.391 -20.315 1.00 81.00 259 GLY A O 1
ATOM 2030 N N . SER A 1 260 ? 24.646 -20.719 -18.762 1.00 74.50 260 SER A N 1
ATOM 2031 C CA . SER A 1 260 ? 23.764 -21.259 -17.715 1.00 74.50 260 SER A CA 1
ATOM 2032 C C . SER A 1 260 ? 23.029 -20.184 -16.894 1.00 74.50 260 SER A C 1
ATOM 2034 O O . SER A 1 260 ? 22.157 -20.522 -16.096 1.00 74.50 260 SER A O 1
ATOM 2036 N N . GLY A 1 261 ? 23.356 -18.897 -17.069 1.00 82.81 261 GLY A N 1
ATOM 2037 C CA . GLY A 1 261 ? 22.802 -17.793 -16.279 1.00 82.81 261 GLY A CA 1
ATOM 2038 C C . GLY A 1 261 ? 21.618 -17.080 -16.941 1.00 82.81 261 GLY A C 1
ATOM 2039 O O . GLY A 1 261 ? 21.555 -16.939 -18.167 1.00 82.81 261 GLY A O 1
ATOM 2040 N N . THR A 1 262 ? 20.698 -16.563 -16.119 1.00 88.88 262 THR A N 1
ATOM 2041 C CA . THR A 1 262 ? 19.633 -15.642 -16.555 1.00 88.88 262 THR A CA 1
ATOM 2042 C C . THR A 1 262 ? 19.843 -14.262 -15.939 1.00 88.88 262 THR A C 1
ATOM 2044 O O . THR A 1 262 ? 20.053 -14.133 -14.736 1.00 88.88 262 THR A O 1
ATOM 2047 N N . PHE A 1 263 ? 19.748 -13.225 -16.767 1.00 90.38 263 PHE A N 1
ATOM 2048 C CA . PHE A 1 263 ? 19.916 -11.830 -16.382 1.00 90.38 263 PHE A CA 1
ATOM 2049 C C . PHE A 1 263 ? 18.636 -11.043 -16.649 1.00 90.38 263 PHE A C 1
ATOM 2051 O O . PHE A 1 263 ? 18.091 -11.066 -17.755 1.00 90.38 263 PHE A O 1
ATOM 2058 N N . LEU A 1 264 ? 18.187 -10.296 -15.650 1.00 91.31 264 LEU A N 1
ATOM 2059 C CA . LEU A 1 264 ? 17.099 -9.336 -15.766 1.00 91.31 264 LEU A CA 1
ATOM 2060 C C . LEU A 1 264 ? 17.677 -7.952 -16.068 1.00 91.31 264 LEU A C 1
ATOM 2062 O O . LEU A 1 264 ? 18.480 -7.430 -15.294 1.00 91.31 264 LEU A O 1
ATOM 2066 N N . ARG A 1 265 ? 17.281 -7.348 -17.193 1.00 91.81 265 ARG A N 1
ATOM 2067 C CA . ARG A 1 265 ? 17.715 -5.996 -17.575 1.00 91.81 265 ARG A CA 1
ATOM 2068 C C . ARG A 1 265 ? 16.637 -4.987 -17.208 1.00 91.81 265 ARG A C 1
ATOM 2070 O O . ARG A 1 265 ? 15.597 -4.929 -17.857 1.00 91.81 265 ARG A O 1
ATOM 2077 N N . LEU A 1 266 ? 16.907 -4.179 -16.190 1.00 87.75 266 LEU A N 1
ATOM 2078 C CA . LEU A 1 266 ? 15.986 -3.139 -15.726 1.00 87.75 266 LEU A CA 1
ATOM 2079 C C . LEU A 1 266 ? 16.271 -1.776 -16.364 1.00 87.75 266 LEU A C 1
ATOM 2081 O O . LEU A 1 266 ? 15.413 -0.897 -16.367 1.00 87.75 266 LEU A O 1
ATOM 2085 N N . GLY A 1 267 ? 17.445 -1.623 -16.981 1.00 85.69 267 GLY A N 1
ATOM 2086 C CA . GLY A 1 267 ? 17.842 -0.376 -17.626 1.00 85.69 267 GLY A CA 1
ATOM 2087 C C . GLY A 1 267 ? 18.092 0.721 -16.594 1.00 85.69 267 GLY A C 1
ATOM 2088 O O . GLY A 1 267 ? 18.478 0.429 -15.464 1.00 85.69 267 GLY A O 1
ATOM 2089 N N . ARG A 1 268 ? 17.908 1.985 -16.995 1.00 88.12 268 ARG A N 1
ATOM 2090 C CA . ARG A 1 268 ? 18.088 3.143 -16.108 1.00 88.12 268 ARG A CA 1
ATOM 2091 C C . ARG A 1 268 ? 16.898 3.276 -15.166 1.00 88.12 268 ARG A C 1
ATOM 2093 O O . ARG A 1 268 ? 15.838 3.751 -15.575 1.00 88.12 268 ARG A O 1
ATOM 2100 N N . LEU A 1 269 ? 17.083 2.870 -13.916 1.00 83.81 269 LEU A N 1
ATOM 2101 C CA . LEU A 1 269 ? 16.043 2.959 -12.898 1.00 83.81 269 LEU A CA 1
ATOM 2102 C C . LEU A 1 269 ? 16.068 4.313 -12.199 1.00 83.81 269 LEU A C 1
ATOM 2104 O O . LEU A 1 269 ? 17.099 4.740 -11.692 1.00 83.81 269 LEU A O 1
ATOM 2108 N N . VAL A 1 270 ? 14.913 4.976 -12.139 1.00 81.44 270 VAL A N 1
ATOM 2109 C CA . VAL A 1 270 ? 14.742 6.242 -11.399 1.00 81.44 270 VAL A CA 1
ATOM 2110 C C . VAL A 1 270 ? 14.281 5.989 -9.952 1.00 81.44 270 VAL A C 1
ATOM 2112 O O . VAL A 1 270 ? 14.371 6.878 -9.112 1.00 81.44 270 VAL A O 1
ATOM 2115 N N . GLY A 1 271 ? 13.847 4.765 -9.634 1.00 87.12 271 GLY A N 1
ATOM 2116 C CA . GLY A 1 271 ? 13.406 4.351 -8.302 1.00 87.12 271 GLY A CA 1
ATOM 2117 C C . GLY A 1 271 ? 13.333 2.829 -8.159 1.00 87.12 271 GLY A C 1
ATOM 2118 O O . GLY A 1 271 ? 13.824 2.093 -9.015 1.00 87.12 271 GLY A O 1
ATOM 2119 N N . THR A 1 272 ? 12.742 2.369 -7.056 1.00 91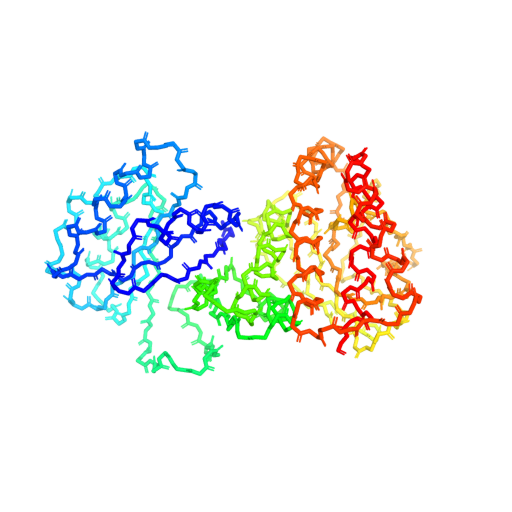.56 272 THR A N 1
ATOM 2120 C CA . THR A 1 272 ? 12.559 0.944 -6.752 1.00 91.56 272 THR A CA 1
ATOM 2121 C C . THR A 1 272 ? 11.549 0.275 -7.678 1.00 91.56 272 THR A C 1
ATOM 2123 O O . THR A 1 272 ? 10.472 0.814 -7.926 1.00 91.56 272 THR A O 1
ATOM 2126 N N . GLU A 1 273 ? 11.857 -0.951 -8.093 1.00 93.06 273 GLU A N 1
ATOM 2127 C CA . GLU A 1 273 ? 10.988 -1.800 -8.902 1.00 93.06 273 GLU A CA 1
ATOM 2128 C C . GLU A 1 273 ? 10.628 -3.093 -8.174 1.00 93.06 273 GLU A C 1
ATOM 2130 O O . GLU A 1 273 ? 11.501 -3.796 -7.659 1.00 93.06 273 GLU A O 1
ATOM 2135 N N . LEU A 1 274 ? 9.339 -3.438 -8.190 1.00 96.31 274 LEU A N 1
ATOM 2136 C CA . LEU A 1 274 ? 8.874 -4.786 -7.879 1.00 96.31 274 LEU A CA 1
ATOM 2137 C C . LEU A 1 274 ? 8.662 -5.533 -9.196 1.00 96.31 274 LEU A C 1
ATOM 2139 O O . LEU A 1 274 ? 7.801 -5.164 -9.990 1.00 96.31 274 LEU A O 1
ATOM 2143 N N . VAL A 1 275 ? 9.441 -6.580 -9.432 1.00 96.69 275 VAL A N 1
ATOM 2144 C CA . VAL A 1 275 ? 9.446 -7.359 -10.668 1.00 96.69 275 VAL A CA 1
ATOM 2145 C C . VAL A 1 275 ? 8.921 -8.758 -10.397 1.00 96.69 275 VAL A C 1
ATOM 2147 O O . VAL A 1 275 ? 9.471 -9.495 -9.587 1.00 96.69 275 VAL A O 1
ATOM 2150 N N . TRP A 1 276 ? 7.878 -9.148 -11.110 1.00 97.06 276 TRP A N 1
ATOM 2151 C CA . TRP A 1 276 ? 7.272 -10.468 -11.039 1.00 97.06 276 TRP A CA 1
ATOM 2152 C C . TRP A 1 276 ? 7.676 -11.305 -12.252 1.00 97.06 276 TRP A C 1
ATOM 2154 O O . TRP A 1 276 ? 7.515 -10.882 -13.399 1.00 97.06 276 TRP A O 1
ATOM 2164 N N . LEU A 1 277 ? 8.241 -12.481 -11.993 1.00 95.94 277 LEU A N 1
ATOM 2165 C CA . LEU A 1 277 ? 8.618 -13.472 -12.990 1.00 95.94 277 LEU A CA 1
ATOM 2166 C C . LEU A 1 277 ? 7.539 -14.553 -13.050 1.00 95.94 277 LEU A C 1
ATOM 2168 O O . LEU A 1 277 ? 7.425 -15.367 -12.133 1.00 95.94 277 LEU A O 1
ATOM 2172 N N . THR A 1 278 ? 6.778 -14.572 -14.141 1.00 95.56 278 THR A N 1
ATOM 2173 C CA . THR A 1 278 ? 5.667 -15.511 -14.340 1.00 95.56 278 THR A CA 1
ATOM 2174 C C . THR A 1 278 ? 5.555 -15.970 -15.794 1.00 95.56 278 THR A C 1
ATOM 2176 O O . THR A 1 278 ? 5.932 -15.251 -16.725 1.00 95.56 278 THR A O 1
ATOM 2179 N N . GLY A 1 279 ? 5.064 -17.194 -15.990 1.00 93.81 279 GLY A N 1
ATOM 2180 C CA . GLY A 1 279 ? 4.581 -17.704 -17.277 1.00 93.81 279 GLY A CA 1
ATOM 2181 C C . GLY A 1 279 ? 3.054 -17.842 -17.339 1.00 93.81 279 GLY A C 1
ATOM 2182 O O . GLY A 1 279 ? 2.525 -18.203 -18.390 1.00 93.81 279 GLY A O 1
ATOM 2183 N N . ASP A 1 280 ? 2.348 -17.559 -16.240 1.00 94.62 280 ASP A N 1
ATOM 2184 C CA . ASP A 1 280 ? 0.904 -17.735 -16.112 1.00 94.62 280 ASP A CA 1
ATOM 2185 C C . ASP A 1 280 ? 0.165 -16.535 -16.718 1.00 94.62 280 ASP A C 1
ATOM 2187 O O . ASP A 1 280 ? 0.169 -15.411 -16.200 1.00 94.62 280 ASP A O 1
ATOM 2191 N N . ARG A 1 281 ? -0.482 -16.785 -17.858 1.00 94.00 281 ARG A N 1
ATOM 2192 C CA . ARG A 1 281 ? -1.215 -15.761 -18.606 1.00 94.00 281 ARG A CA 1
ATOM 2193 C C . ARG A 1 281 ? -2.479 -15.311 -17.888 1.00 94.00 281 ARG A C 1
ATOM 2195 O O . ARG A 1 281 ? -2.786 -14.121 -17.935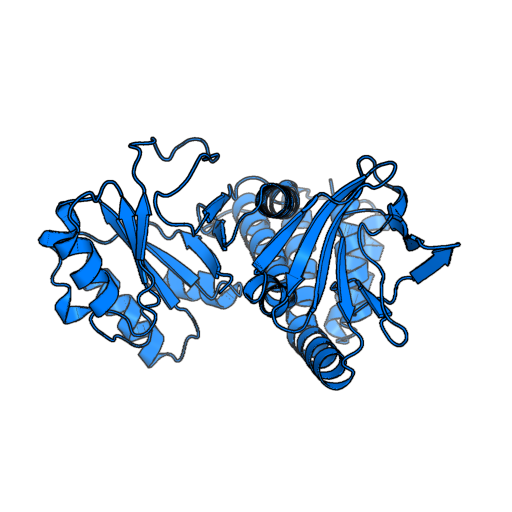 1.00 94.00 281 ARG A O 1
ATOM 2202 N N . ASP A 1 282 ? -3.171 -16.210 -17.200 1.00 95.00 282 ASP A N 1
ATOM 2203 C CA . ASP A 1 282 ? -4.436 -15.902 -16.537 1.00 95.00 282 ASP A CA 1
ATOM 2204 C C . ASP A 1 282 ? -4.191 -15.070 -15.281 1.00 95.00 282 ASP A C 1
ATOM 2206 O O . ASP A 1 282 ? -4.877 -14.074 -15.040 1.00 95.00 282 ASP A O 1
ATOM 2210 N N . ARG A 1 283 ? -3.162 -15.415 -14.498 1.00 94.38 283 ARG A N 1
ATOM 2211 C CA . ARG A 1 283 ? -2.702 -14.573 -13.385 1.00 94.38 283 ARG A CA 1
ATOM 2212 C C . ARG A 1 283 ? -2.236 -13.215 -13.882 1.00 94.38 283 ARG A C 1
ATOM 2214 O O . ARG A 1 283 ? -2.574 -12.202 -13.271 1.00 94.38 283 ARG A O 1
ATOM 2221 N N . THR A 1 284 ? -1.496 -13.179 -14.990 1.00 94.88 284 THR A N 1
ATOM 2222 C CA . THR A 1 284 ? -1.040 -11.918 -15.588 1.00 94.88 284 THR A CA 1
ATOM 2223 C C . THR A 1 284 ? -2.226 -11.046 -16.005 1.00 94.88 284 THR A C 1
ATOM 2225 O O . THR A 1 284 ? -2.247 -9.858 -15.687 1.00 94.88 284 THR A O 1
ATOM 2228 N N . ALA A 1 285 ? -3.248 -11.628 -16.639 1.00 95.44 285 ALA A N 1
ATOM 2229 C CA . ALA A 1 285 ? -4.476 -10.928 -17.013 1.00 95.44 285 ALA A CA 1
ATOM 2230 C C . ALA A 1 285 ? -5.229 -10.384 -15.787 1.00 95.44 285 ALA A C 1
ATOM 2232 O O . ALA A 1 285 ? -5.599 -9.211 -15.772 1.00 95.44 285 ALA A O 1
ATOM 2233 N N . ARG A 1 286 ? -5.372 -11.182 -14.717 1.00 96.06 286 ARG A N 1
ATOM 2234 C CA . ARG A 1 286 ? -5.965 -10.724 -13.443 1.00 96.06 286 ARG A CA 1
ATOM 2235 C C . ARG A 1 286 ? -5.181 -9.573 -12.814 1.00 96.06 286 ARG A C 1
ATOM 2237 O O . ARG A 1 286 ? -5.771 -8.651 -12.257 1.00 96.06 286 ARG A O 1
ATOM 2244 N N . MET A 1 287 ? -3.853 -9.608 -12.900 1.00 96.56 287 MET A N 1
ATOM 2245 C CA . MET A 1 287 ? -3.003 -8.546 -12.368 1.00 96.56 287 MET A CA 1
ATOM 2246 C C . MET A 1 287 ? -3.102 -7.259 -13.203 1.00 96.56 287 MET A C 1
ATOM 2248 O O . MET A 1 287 ? -3.114 -6.170 -12.634 1.00 96.56 287 MET A O 1
ATOM 2252 N N . HIS A 1 288 ? -3.240 -7.364 -14.529 1.00 95.56 288 HIS A N 1
ATOM 2253 C CA . HIS A 1 288 ? -3.563 -6.220 -15.388 1.00 95.56 288 HIS A CA 1
ATOM 2254 C C . HIS A 1 288 ? -4.926 -5.622 -15.044 1.00 95.56 288 HIS A C 1
ATOM 2256 O O . HIS A 1 288 ? -5.003 -4.428 -14.776 1.00 95.56 288 HIS A O 1
ATOM 2262 N N . GLN A 1 289 ? -5.966 -6.454 -14.943 1.00 96.06 289 GLN A N 1
ATOM 2263 C CA . GLN A 1 289 ? -7.300 -6.004 -14.551 1.00 96.06 289 GLN A CA 1
ATOM 2264 C C . GLN A 1 289 ? -7.266 -5.263 -13.207 1.00 96.06 289 GLN A C 1
ATOM 2266 O O . GLN A 1 289 ? -7.797 -4.163 -13.086 1.00 96.06 289 GLN A O 1
ATOM 2271 N N . ARG A 1 290 ? -6.574 -5.817 -12.205 1.00 96.44 290 ARG A N 1
ATOM 2272 C CA . ARG A 1 290 ? -6.404 -5.158 -10.904 1.00 96.44 290 ARG A CA 1
ATOM 2273 C C . ARG A 1 290 ? -5.653 -3.827 -11.016 1.00 96.44 290 ARG A C 1
ATOM 2275 O O . ARG A 1 290 ? -5.979 -2.891 -10.289 1.00 96.44 290 ARG A O 1
ATOM 2282 N N . ALA A 1 291 ? -4.639 -3.732 -11.877 1.00 96.44 291 ALA A N 1
ATOM 2283 C CA . ALA A 1 291 ? -3.944 -2.470 -12.122 1.00 96.44 291 ALA A CA 1
ATOM 2284 C C . ALA A 1 291 ? -4.897 -1.420 -12.706 1.00 96.44 291 ALA A C 1
ATOM 2286 O O . ALA A 1 291 ? -4.936 -0.299 -12.199 1.00 96.44 291 ALA A O 1
ATOM 2287 N N . ASP A 1 292 ? -5.711 -1.804 -13.686 1.00 95.94 292 ASP A N 1
ATOM 2288 C CA . ASP A 1 292 ? -6.685 -0.922 -14.332 1.00 95.94 292 ASP A CA 1
ATOM 2289 C C . ASP A 1 292 ? -7.794 -0.483 -13.361 1.00 95.94 292 ASP A C 1
ATOM 2291 O O . ASP A 1 292 ? -8.167 0.690 -13.333 1.00 95.94 292 ASP A O 1
ATOM 2295 N N . GLU A 1 293 ? -8.271 -1.383 -12.497 1.00 96.00 293 GLU A N 1
ATOM 2296 C CA . GLU A 1 293 ? -9.254 -1.082 -11.444 1.00 96.00 293 GLU A CA 1
ATOM 2297 C C . GLU A 1 293 ? -8.714 -0.091 -10.400 1.00 96.00 293 GLU A C 1
ATOM 2299 O O . GLU A 1 293 ? -9.440 0.786 -9.923 1.00 96.00 293 GLU A O 1
ATOM 2304 N N . LEU A 1 294 ? -7.434 -0.209 -10.033 1.00 96.94 294 LEU A N 1
ATOM 2305 C CA . LEU A 1 294 ? -6.797 0.662 -9.041 1.00 96.94 294 LEU A CA 1
ATOM 2306 C C . LEU A 1 294 ? -6.287 1.981 -9.637 1.00 96.94 294 LEU A C 1
ATOM 2308 O O . LEU A 1 294 ? -6.122 2.958 -8.897 1.00 96.94 294 LEU A O 1
ATOM 2312 N N . LEU A 1 295 ? -6.051 2.044 -10.948 1.00 97.44 295 LEU A N 1
ATOM 2313 C CA . LEU A 1 295 ? -5.443 3.194 -11.613 1.00 97.44 295 LEU A CA 1
ATOM 2314 C C . LEU A 1 295 ? -6.199 4.519 -11.386 1.00 97.44 295 LEU A C 1
ATOM 2316 O O . LEU A 1 295 ? -5.533 5.517 -11.099 1.00 97.44 295 LEU A O 1
ATOM 2320 N N . PRO A 1 296 ? -7.546 4.590 -11.440 1.00 97.31 296 PRO A N 1
ATOM 2321 C CA . PRO A 1 296 ? -8.264 5.826 -11.134 1.00 97.31 296 PRO A CA 1
ATOM 2322 C C . PRO A 1 296 ? -7.957 6.355 -9.728 1.00 97.31 296 PRO A C 1
ATOM 2324 O O . PRO A 1 296 ? -7.803 7.563 -9.547 1.00 97.31 296 PRO A O 1
ATOM 2327 N N . LYS A 1 297 ? -7.818 5.461 -8.739 1.00 97.06 297 LYS A N 1
ATOM 2328 C CA . LYS A 1 297 ? -7.469 5.825 -7.358 1.00 97.06 297 LYS A CA 1
ATOM 2329 C C . LYS A 1 297 ? -6.004 6.222 -7.219 1.00 97.06 297 LYS A C 1
ATOM 2331 O O . LYS A 1 297 ? -5.722 7.223 -6.565 1.00 97.06 297 LYS A O 1
ATOM 2336 N N . ALA A 1 298 ? -5.094 5.502 -7.871 1.00 97.38 298 ALA A N 1
ATOM 2337 C CA . ALA A 1 298 ? -3.678 5.864 -7.913 1.00 97.38 298 ALA A CA 1
ATOM 2338 C C . ALA A 1 298 ? -3.480 7.264 -8.515 1.00 97.38 298 ALA A C 1
ATOM 2340 O O . ALA A 1 298 ? -2.809 8.110 -7.926 1.00 97.38 298 ALA A O 1
ATOM 2341 N N . MET A 1 299 ? -4.137 7.538 -9.648 1.00 97.94 299 MET A N 1
ATOM 2342 C CA . MET A 1 299 ? -4.174 8.857 -10.282 1.00 97.94 299 MET A CA 1
ATOM 2343 C C . MET A 1 299 ? -4.751 9.912 -9.338 1.00 97.94 299 MET A C 1
ATOM 2345 O O . MET A 1 299 ? -4.122 10.951 -9.138 1.00 97.94 299 MET A O 1
ATOM 2349 N N . GLN A 1 300 ? -5.908 9.639 -8.722 1.00 97.50 300 GLN A N 1
ATOM 2350 C CA . GLN A 1 300 ? -6.563 10.569 -7.802 1.00 97.50 300 GLN A CA 1
ATOM 2351 C C . GLN A 1 300 ? -5.615 11.006 -6.677 1.00 97.50 300 GLN A C 1
ATOM 2353 O O . GLN A 1 300 ? -5.456 12.206 -6.454 1.00 97.50 300 GLN A O 1
ATOM 2358 N N . PHE A 1 301 ? -4.975 10.062 -5.983 1.00 97.56 301 PHE A N 1
ATOM 2359 C CA . PHE A 1 301 ? -4.090 10.401 -4.867 1.00 97.56 301 PHE A CA 1
ATOM 2360 C C . PHE A 1 301 ? -2.789 11.059 -5.317 1.00 97.56 301 PHE A C 1
ATOM 2362 O O . PHE A 1 301 ? -2.348 11.995 -4.656 1.00 97.56 301 PHE A O 1
ATOM 2369 N N . ALA A 1 302 ? -2.215 10.661 -6.456 1.00 97.44 302 ALA A N 1
ATOM 2370 C CA . ALA A 1 302 ? -1.039 11.333 -7.006 1.00 97.44 302 ALA A CA 1
ATOM 2371 C C . ALA A 1 302 ? -1.333 12.809 -7.334 1.00 97.44 302 ALA A C 1
ATOM 2373 O O . ALA A 1 302 ? -0.578 13.695 -6.938 1.00 97.44 302 ALA A O 1
ATOM 2374 N N . VAL A 1 303 ? -2.468 13.095 -7.983 1.00 98.06 303 VAL A N 1
ATOM 2375 C CA . VAL A 1 303 ? -2.908 14.471 -8.272 1.00 98.06 303 VAL A CA 1
ATOM 2376 C C . VAL A 1 303 ? -3.175 15.246 -6.982 1.00 98.06 303 VAL A C 1
ATOM 2378 O O . VAL A 1 303 ? -2.718 16.379 -6.843 1.00 98.06 303 VAL A O 1
ATOM 2381 N N . GLN A 1 304 ? -3.891 14.653 -6.024 1.00 97.12 304 GLN A N 1
ATOM 2382 C CA . GLN A 1 304 ? -4.170 15.301 -4.739 1.00 97.12 304 GLN A CA 1
ATOM 2383 C C . GLN A 1 304 ? -2.889 15.604 -3.957 1.00 97.12 304 GLN A C 1
ATOM 2385 O O . GLN A 1 304 ? -2.803 16.657 -3.330 1.00 97.12 304 GLN A O 1
ATOM 2390 N N . TRP A 1 305 ? -1.884 14.732 -4.030 1.00 97.50 305 TRP A N 1
ATOM 2391 C CA . TRP A 1 305 ? -0.584 14.978 -3.421 1.00 97.50 305 TRP A CA 1
ATOM 2392 C C . TRP A 1 305 ? 0.132 16.156 -4.090 1.00 97.50 305 TRP A C 1
ATOM 2394 O O . TRP A 1 305 ? 0.565 17.066 -3.387 1.00 97.50 305 TRP A O 1
ATOM 2404 N N . VAL A 1 306 ? 0.167 16.230 -5.427 1.00 98.00 306 VAL A N 1
ATOM 2405 C CA . VAL A 1 306 ? 0.719 17.403 -6.139 1.00 98.00 306 VAL A CA 1
ATOM 2406 C C . VAL A 1 306 ? 0.040 18.696 -5.687 1.00 98.00 306 VAL A C 1
ATOM 2408 O O . VAL A 1 306 ? 0.716 19.700 -5.465 1.00 98.00 306 VAL A O 1
ATOM 2411 N N . LEU A 1 307 ? -1.286 18.686 -5.532 1.00 96.88 307 LEU A N 1
ATOM 2412 C CA . LEU A 1 307 ? -2.039 19.862 -5.095 1.00 96.88 307 LEU A CA 1
ATOM 2413 C C . LEU A 1 307 ? -1.732 20.252 -3.644 1.00 96.88 307 LEU A C 1
ATOM 2415 O O . LEU A 1 307 ? -1.510 21.433 -3.388 1.00 96.88 307 LEU A O 1
ATOM 2419 N N . ALA A 1 308 ? -1.663 19.286 -2.725 1.00 96.06 308 ALA A N 1
ATOM 2420 C CA . ALA A 1 308 ? -1.292 19.536 -1.330 1.00 96.06 308 ALA A CA 1
ATOM 2421 C C . ALA A 1 308 ? 0.148 20.070 -1.214 1.00 96.06 308 ALA A C 1
ATOM 2423 O O . ALA A 1 308 ? 0.409 21.050 -0.522 1.00 96.06 308 ALA A O 1
ATOM 2424 N N . ARG A 1 309 ? 1.078 19.504 -1.987 1.00 95.81 309 ARG A N 1
ATOM 2425 C CA . ARG A 1 309 ? 2.465 19.973 -2.075 1.00 95.81 309 ARG A CA 1
ATOM 2426 C C . ARG A 1 309 ? 2.559 21.385 -2.651 1.00 95.81 309 ARG A C 1
ATOM 2428 O O . ARG A 1 309 ? 3.282 22.222 -2.121 1.00 95.81 309 ARG A O 1
ATOM 2435 N N . LYS A 1 310 ? 1.785 21.689 -3.698 1.00 95.31 310 LYS A N 1
ATOM 2436 C CA . LYS A 1 310 ? 1.670 23.049 -4.245 1.00 95.31 310 LYS A CA 1
ATOM 2437 C C . LYS A 1 310 ? 1.121 24.026 -3.207 1.00 95.31 310 LYS A C 1
ATOM 2439 O O . LYS A 1 310 ? 1.561 25.169 -3.171 1.00 95.31 310 LYS A O 1
ATOM 2444 N N . GLU A 1 311 ? 0.145 23.615 -2.400 1.00 92.81 311 GLU A N 1
ATOM 2445 C CA . GLU A 1 311 ? -0.389 24.439 -1.312 1.00 92.81 311 GLU A CA 1
ATOM 2446 C C . GLU A 1 311 ? 0.701 24.770 -0.285 1.00 92.81 311 GLU A C 1
ATOM 2448 O O . GLU A 1 311 ? 0.857 25.938 0.063 1.00 92.81 311 GLU A O 1
ATOM 2453 N N . ARG A 1 312 ? 1.503 23.775 0.117 1.00 91.12 312 ARG A N 1
ATOM 2454 C CA . ARG A 1 312 ? 2.630 23.953 1.043 1.00 91.12 312 ARG A CA 1
ATOM 2455 C C . ARG A 1 312 ? 3.739 24.856 0.485 1.00 91.12 312 ARG A C 1
ATOM 2457 O O . ARG A 1 312 ? 4.252 25.696 1.214 1.00 91.12 312 ARG A O 1
ATOM 2464 N N . ILE A 1 313 ? 4.127 24.673 -0.780 1.00 90.69 313 ILE A N 1
ATOM 2465 C CA . ILE A 1 313 ? 5.232 25.416 -1.422 1.00 90.69 313 ILE A CA 1
ATOM 2466 C C . ILE A 1 313 ? 4.813 26.844 -1.812 1.00 90.69 313 ILE A C 1
ATOM 2468 O O . ILE A 1 313 ? 5.632 27.761 -1.805 1.00 90.69 313 ILE A O 1
ATOM 2472 N N . GLY A 1 314 ? 3.540 27.058 -2.155 1.00 87.94 314 GLY A N 1
ATOM 2473 C CA . GLY A 1 314 ? 3.021 28.360 -2.566 1.00 87.94 314 GLY A CA 1
ATOM 2474 C C . GLY A 1 314 ? 3.133 28.614 -4.074 1.00 87.94 314 GLY A C 1
ATOM 2475 O O . GLY A 1 314 ? 2.471 27.947 -4.879 1.00 87.94 314 GLY A O 1
ATOM 2476 N N . GLN A 1 315 ? 3.878 29.652 -4.471 1.00 89.50 315 GLN A N 1
ATOM 2477 C CA . GLN A 1 315 ? 3.984 30.070 -5.876 1.00 89.50 315 GLN A CA 1
ATOM 2478 C C . GLN A 1 315 ? 4.909 29.143 -6.675 1.00 89.50 315 GLN A C 1
ATOM 2480 O O . GLN A 1 315 ? 5.990 28.775 -6.227 1.00 89.50 315 GLN A O 1
ATOM 2485 N N . LEU A 1 316 ? 4.486 28.793 -7.891 1.00 91.69 316 LEU A N 1
ATOM 2486 C CA . LEU A 1 316 ? 5.239 27.943 -8.812 1.00 91.69 316 LEU A CA 1
ATOM 2487 C C . LEU A 1 316 ? 5.741 28.754 -10.006 1.00 91.69 316 LEU A C 1
ATOM 2489 O O . LEU A 1 316 ? 5.100 29.713 -10.434 1.00 91.69 316 LEU A O 1
ATOM 2493 N N . SER A 1 317 ? 6.838 28.306 -10.619 1.00 92.62 317 SER A N 1
ATOM 2494 C CA . SER A 1 317 ? 7.290 28.854 -11.902 1.00 92.62 317 SER A CA 1
ATOM 2495 C C . SER A 1 317 ? 6.216 28.697 -12.990 1.00 92.62 317 SER A C 1
ATOM 2497 O O . SER A 1 317 ? 5.360 27.806 -12.927 1.00 92.62 317 SER A O 1
ATOM 2499 N N . ALA A 1 318 ? 6.271 29.530 -14.035 1.00 92.81 318 ALA A N 1
ATOM 2500 C CA . ALA A 1 318 ? 5.334 29.449 -15.160 1.00 92.81 318 ALA A CA 1
ATOM 2501 C C . ALA A 1 318 ? 5.348 28.057 -15.827 1.00 92.81 318 ALA A C 1
ATOM 2503 O O . ALA A 1 318 ? 4.299 27.507 -16.169 1.00 92.81 318 ALA A O 1
ATOM 2504 N N . THR A 1 319 ? 6.532 27.445 -15.940 1.00 94.88 319 THR A N 1
ATOM 2505 C CA . THR A 1 319 ? 6.710 26.099 -16.500 1.00 94.88 319 THR A CA 1
ATOM 2506 C C . THR A 1 319 ? 6.004 25.033 -15.664 1.00 94.88 319 THR A C 1
ATOM 2508 O O . THR A 1 319 ? 5.255 24.223 -16.218 1.00 94.88 319 THR A O 1
ATOM 2511 N N . LEU A 1 320 ? 6.201 25.040 -14.341 1.00 93.75 320 LEU A N 1
ATOM 2512 C CA . LEU A 1 320 ? 5.553 24.085 -13.435 1.00 93.75 320 LEU A CA 1
ATOM 2513 C C . LEU A 1 320 ? 4.040 24.318 -13.365 1.00 93.75 320 LEU A C 1
ATOM 2515 O O . LEU A 1 320 ? 3.274 23.357 -13.394 1.00 93.75 320 LEU A O 1
ATOM 2519 N N . SER A 1 321 ? 3.602 25.577 -13.387 1.00 94.12 321 SER A N 1
ATOM 2520 C CA . SER A 1 321 ? 2.182 25.946 -13.432 1.00 94.12 321 SER A CA 1
ATOM 2521 C C . SER A 1 321 ? 1.484 25.403 -14.682 1.00 94.12 321 SER A C 1
ATOM 2523 O O . SER A 1 321 ? 0.399 24.826 -14.590 1.00 94.12 321 SER A O 1
ATOM 2525 N N . ARG A 1 322 ? 2.125 25.500 -15.856 1.00 96.06 322 ARG A N 1
ATOM 2526 C CA . ARG A 1 322 ? 1.599 24.926 -17.105 1.00 96.06 322 ARG A CA 1
ATOM 2527 C C . ARG A 1 322 ? 1.486 23.402 -17.032 1.00 96.06 322 ARG A C 1
ATOM 2529 O O . ARG A 1 322 ? 0.465 22.855 -17.445 1.00 96.06 322 ARG A O 1
ATOM 2536 N N . ARG A 1 323 ? 2.500 22.716 -16.491 1.00 96.56 323 ARG A N 1
ATOM 2537 C CA . ARG A 1 323 ? 2.470 21.252 -16.303 1.00 96.56 323 ARG A CA 1
ATOM 2538 C C . ARG A 1 323 ? 1.378 20.824 -15.321 1.00 96.56 323 ARG A C 1
ATOM 2540 O O . ARG A 1 323 ? 0.667 19.859 -15.590 1.00 96.56 323 ARG A O 1
ATOM 2547 N N . LEU A 1 324 ? 1.199 21.562 -14.225 1.00 96.56 324 LEU A N 1
ATOM 2548 C CA . LEU A 1 324 ? 0.112 21.339 -13.271 1.00 96.56 324 LEU A CA 1
ATOM 2549 C C . LEU A 1 324 ? -1.253 21.479 -13.956 1.00 96.56 324 LEU A C 1
ATOM 2551 O O . LEU A 1 324 ? -2.126 20.633 -13.772 1.00 96.56 324 LEU A O 1
ATOM 2555 N N . TRP A 1 325 ? -1.431 22.491 -14.807 1.00 97.19 325 TRP A N 1
ATOM 2556 C CA . TRP A 1 325 ? -2.673 22.659 -15.563 1.00 97.19 325 TRP A CA 1
ATOM 2557 C C . TRP A 1 325 ? -2.919 21.510 -16.553 1.00 97.19 325 TRP A C 1
ATOM 2559 O O . TRP A 1 325 ? -4.034 20.995 -16.626 1.00 97.19 325 TRP A O 1
ATOM 2569 N N . GLN A 1 326 ? -1.884 21.047 -17.262 1.00 97.75 326 GLN A N 1
ATOM 2570 C CA . GLN A 1 326 ? -1.968 19.868 -18.138 1.00 97.75 326 GLN A CA 1
ATOM 2571 C C . GLN A 1 326 ? -2.389 18.610 -17.367 1.00 97.75 326 GLN A C 1
ATOM 2573 O O . GLN A 1 326 ? -3.291 17.897 -17.808 1.00 97.75 326 GLN A O 1
ATOM 2578 N N . MET A 1 327 ? -1.796 18.377 -16.191 1.00 98.25 327 MET A N 1
ATOM 2579 C CA . MET A 1 327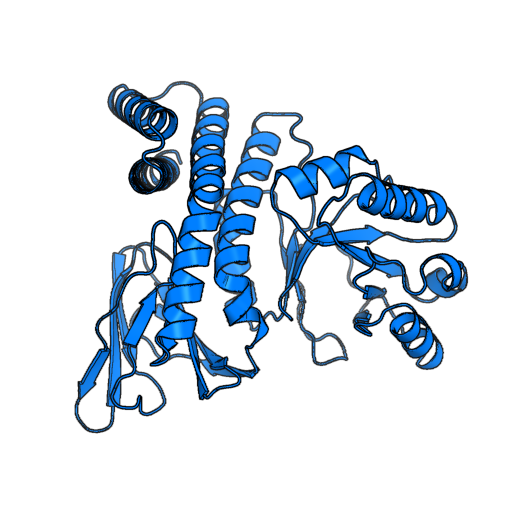 ? -2.159 17.270 -15.301 1.00 98.25 327 MET A CA 1
ATOM 2580 C C . MET A 1 327 ? -3.644 17.332 -14.914 1.00 98.25 327 MET A C 1
ATOM 2582 O O . MET A 1 327 ? -4.355 16.334 -15.037 1.00 98.25 327 MET A O 1
ATOM 2586 N N . LEU A 1 328 ? -4.139 18.505 -14.504 1.00 97.94 328 LEU A N 1
ATOM 2587 C CA . LEU A 1 328 ? -5.546 18.694 -14.133 1.00 97.94 328 LEU A CA 1
ATOM 2588 C C . LEU A 1 328 ? -6.504 18.479 -15.312 1.00 97.94 328 LEU A C 1
ATOM 2590 O O . LEU A 1 328 ? -7.558 17.866 -15.138 1.00 97.94 328 LEU A O 1
ATOM 2594 N N . GLN A 1 329 ? -6.150 18.939 -16.515 1.00 98.00 329 GLN A N 1
ATOM 2595 C CA . GLN A 1 329 ? -6.954 18.695 -17.717 1.00 98.00 329 GLN A CA 1
ATOM 2596 C C . GLN A 1 329 ? -7.012 17.207 -18.069 1.00 98.00 329 GLN A C 1
ATOM 2598 O O . GLN A 1 329 ? -8.096 16.692 -18.350 1.00 98.00 329 GLN A O 1
ATOM 2603 N N . ALA A 1 330 ? -5.879 16.502 -18.008 1.00 97.44 330 ALA A N 1
ATOM 2604 C CA . ALA A 1 330 ? -5.824 15.060 -18.233 1.00 97.44 330 ALA A CA 1
ATOM 2605 C C . ALA A 1 330 ? -6.690 14.303 -17.209 1.00 97.44 330 ALA A C 1
ATOM 2607 O O . ALA A 1 330 ? -7.495 13.450 -17.590 1.00 97.44 330 ALA A O 1
ATOM 2608 N N . ALA A 1 331 ? -6.606 14.674 -15.925 1.00 96.25 331 ALA A N 1
ATOM 2609 C CA . ALA A 1 331 ? -7.424 14.093 -14.859 1.00 96.25 331 ALA A CA 1
ATOM 2610 C C . ALA A 1 331 ? -8.925 14.344 -15.085 1.00 96.25 331 ALA A C 1
ATOM 2612 O O . ALA A 1 331 ? -9.724 13.407 -15.031 1.00 96.25 331 ALA A O 1
ATOM 2613 N N . LYS A 1 332 ? -9.314 15.583 -15.427 1.00 96.69 332 LYS A N 1
ATOM 2614 C CA . LYS A 1 332 ? -10.707 15.954 -15.738 1.00 96.69 332 LYS A CA 1
ATOM 2615 C C . LYS A 1 332 ? -11.260 15.172 -16.933 1.00 96.69 332 LYS A C 1
ATOM 2617 O O . LYS A 1 332 ? -12.422 14.774 -16.921 1.00 96.69 332 LYS A O 1
ATOM 2622 N N . ARG A 1 333 ? -10.427 14.919 -17.945 1.00 96.88 333 ARG A N 1
ATOM 2623 C CA . ARG A 1 333 ? -10.760 14.113 -19.133 1.00 96.88 333 ARG A CA 1
ATOM 2624 C C . ARG A 1 333 ? -10.680 12.602 -18.891 1.00 96.88 333 ARG A C 1
ATOM 2626 O O . ARG A 1 333 ? -10.835 11.843 -19.840 1.00 96.88 333 ARG A O 1
ATOM 2633 N N . ARG A 1 334 ? -10.437 12.160 -17.648 1.00 94.81 334 ARG A N 1
ATOM 2634 C CA . ARG A 1 334 ? -10.288 10.745 -17.262 1.00 94.81 334 ARG A CA 1
ATOM 2635 C C . ARG A 1 334 ? -9.166 10.015 -18.013 1.00 94.81 334 ARG A C 1
ATOM 2637 O O . ARG A 1 334 ? -9.197 8.800 -18.168 1.00 94.81 334 ARG A O 1
ATOM 2644 N N . GLN A 1 335 ? -8.138 10.741 -18.451 1.00 96.19 335 GLN A N 1
ATOM 2645 C CA . GLN A 1 335 ? -6.938 10.168 -19.064 1.00 96.19 335 GLN A CA 1
ATOM 2646 C C . GLN A 1 335 ? -5.999 9.656 -17.965 1.00 96.19 335 GLN A C 1
ATOM 2648 O O . GLN A 1 335 ? -4.951 10.246 -17.702 1.00 96.19 335 GLN A O 1
ATOM 2653 N N . PHE A 1 336 ? -6.405 8.585 -17.275 1.00 96.00 336 PHE A N 1
ATOM 2654 C CA . PHE A 1 336 ? -5.814 8.196 -15.991 1.00 96.00 336 PHE A CA 1
ATOM 2655 C C . PHE A 1 336 ? -4.313 7.897 -16.057 1.00 96.00 336 PHE A C 1
ATOM 2657 O O . PHE A 1 336 ? -3.571 8.421 -15.230 1.00 96.00 336 PHE A O 1
ATOM 2664 N N . HIS A 1 337 ? -3.855 7.141 -17.063 1.00 95.88 337 HIS A N 1
ATOM 2665 C CA . HIS A 1 337 ? -2.427 6.854 -17.256 1.00 95.88 337 HIS A CA 1
ATOM 2666 C C . HIS A 1 337 ? -1.614 8.145 -17.401 1.00 95.88 337 HIS A C 1
ATOM 2668 O O . HIS A 1 337 ? -0.632 8.352 -16.694 1.00 95.88 337 HIS A O 1
ATOM 2674 N N . HIS A 1 338 ? -2.052 9.031 -18.299 1.00 96.56 338 HIS A N 1
ATOM 2675 C CA . HIS A 1 338 ? -1.341 10.266 -18.606 1.00 96.56 338 HIS A CA 1
ATOM 2676 C C . HIS A 1 338 ? -1.318 11.226 -17.410 1.00 96.56 338 HIS A C 1
ATOM 2678 O O . HIS A 1 338 ? -0.266 11.765 -17.071 1.00 96.56 338 HIS A O 1
ATOM 2684 N N . ALA A 1 339 ? -2.456 11.395 -16.731 1.00 97.19 339 ALA A N 1
ATOM 2685 C CA . ALA A 1 339 ? -2.556 12.230 -15.539 1.00 97.19 339 ALA A CA 1
ATOM 2686 C C . ALA A 1 339 ? -1.684 11.706 -14.387 1.00 97.19 339 ALA A C 1
ATOM 2688 O O . ALA A 1 339 ? -1.009 12.502 -13.738 1.00 97.19 339 ALA A O 1
ATOM 2689 N N . TYR A 1 340 ? -1.655 10.385 -14.165 1.00 97.06 340 TYR A N 1
ATOM 2690 C CA . TYR A 1 340 ? -0.794 9.766 -13.155 1.00 97.06 340 TYR A CA 1
ATOM 2691 C C . TYR A 1 340 ? 0.688 10.023 -13.451 1.00 97.06 340 TYR A C 1
ATOM 2693 O O . TYR A 1 340 ? 1.394 10.520 -12.579 1.00 97.06 340 TYR A O 1
ATOM 2701 N N . SER A 1 341 ? 1.144 9.777 -14.686 1.00 95.56 341 SER A N 1
ATOM 2702 C CA . SER A 1 341 ? 2.538 10.030 -15.077 1.00 95.56 341 SER A CA 1
ATOM 2703 C C . SER A 1 341 ? 2.935 11.502 -14.928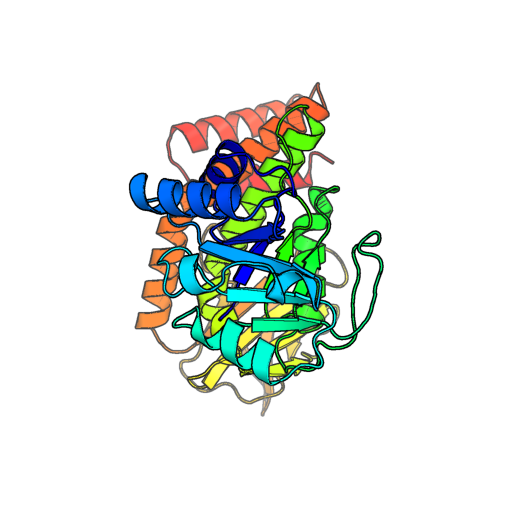 1.00 95.56 341 SER A C 1
ATOM 2705 O O . SER A 1 341 ? 4.009 11.807 -14.413 1.00 95.56 341 SER A O 1
ATOM 2707 N N . LEU A 1 342 ? 2.059 12.437 -15.317 1.00 96.94 342 LEU A N 1
ATOM 2708 C CA . LEU A 1 342 ? 2.308 13.866 -15.102 1.00 96.94 342 LEU A CA 1
ATOM 2709 C C . LEU A 1 342 ? 2.408 14.216 -13.613 1.00 96.94 342 LEU A C 1
ATOM 2711 O O . LEU A 1 342 ? 3.252 15.033 -13.240 1.00 96.94 342 LEU A O 1
ATOM 2715 N N . ALA A 1 343 ? 1.567 13.612 -12.771 1.00 97.25 343 ALA A N 1
ATOM 2716 C CA . ALA A 1 343 ? 1.582 13.843 -11.333 1.00 97.25 343 ALA A CA 1
ATOM 2717 C C . ALA A 1 343 ? 2.875 13.329 -10.685 1.00 97.25 343 ALA A C 1
ATOM 2719 O O . ALA A 1 343 ? 3.508 14.068 -9.933 1.00 97.25 343 ALA A O 1
ATOM 2720 N N . THR A 1 344 ? 3.315 12.110 -11.011 1.00 93.88 344 THR A N 1
ATOM 2721 C CA . THR A 1 344 ? 4.566 11.546 -10.475 1.00 93.88 344 THR A CA 1
ATOM 2722 C C . THR A 1 344 ? 5.787 12.359 -10.893 1.00 93.88 344 THR A C 1
ATOM 2724 O O . THR A 1 344 ? 6.653 12.647 -10.064 1.00 93.88 344 THR A O 1
ATOM 2727 N N . ASP A 1 345 ? 5.830 12.807 -12.149 1.00 94.00 345 ASP A N 1
ATOM 2728 C CA . ASP A 1 345 ? 6.895 13.685 -12.629 1.00 94.00 345 ASP A CA 1
ATOM 2729 C C . ASP A 1 345 ? 6.907 15.016 -11.871 1.00 94.00 345 ASP A C 1
ATOM 2731 O O . ASP A 1 345 ? 7.974 15.493 -11.480 1.00 94.00 345 ASP A O 1
ATOM 2735 N N . LEU A 1 346 ? 5.739 15.632 -11.665 1.00 96.06 346 LEU A N 1
ATOM 2736 C CA . LEU A 1 346 ? 5.619 16.881 -10.912 1.00 96.06 346 LEU A CA 1
ATOM 2737 C C . LEU A 1 346 ? 6.072 16.717 -9.461 1.00 96.06 346 LEU A C 1
ATOM 2739 O O . LEU A 1 346 ? 6.832 17.556 -8.987 1.00 96.06 346 LEU A O 1
ATOM 2743 N N . LEU A 1 347 ? 5.681 15.638 -8.776 1.00 94.25 347 LEU A N 1
ATOM 2744 C CA . LEU A 1 347 ? 6.118 15.365 -7.400 1.00 94.25 347 LEU A CA 1
ATOM 2745 C C . LEU A 1 347 ? 7.645 15.325 -7.283 1.00 94.25 347 LEU A C 1
ATOM 2747 O O . LEU A 1 347 ? 8.194 15.899 -6.346 1.00 94.25 347 LEU A O 1
ATOM 2751 N N . SER A 1 348 ? 8.330 14.722 -8.260 1.00 89.25 348 SER A N 1
ATOM 2752 C CA . SER A 1 348 ? 9.800 14.676 -8.287 1.00 89.25 348 SER A CA 1
ATOM 2753 C C . SER A 1 348 ? 10.475 16.042 -8.485 1.00 89.25 348 SER A C 1
ATOM 2755 O O . SER A 1 348 ? 11.622 16.211 -8.077 1.00 89.25 348 SER A O 1
ATOM 2757 N N . GLN A 1 349 ? 9.777 17.005 -9.096 1.00 89.94 349 GLN A N 1
ATOM 2758 C CA . GLN A 1 349 ? 10.280 18.356 -9.378 1.00 89.94 349 GLN A CA 1
ATOM 2759 C C . GLN A 1 349 ? 9.907 19.373 -8.295 1.00 89.94 349 GLN A C 1
ATOM 2761 O O . GLN A 1 349 ? 10.575 20.394 -8.169 1.00 89.94 349 GLN A O 1
ATOM 2766 N N . LEU A 1 350 ? 8.838 19.120 -7.539 1.00 87.12 350 LEU A N 1
ATOM 2767 C CA . LEU A 1 350 ? 8.313 20.000 -6.493 1.00 87.12 350 LEU A CA 1
ATOM 2768 C C . LEU A 1 350 ? 8.975 19.728 -5.130 1.00 87.12 350 LEU A C 1
ATOM 2770 O O . LEU A 1 350 ? 8.275 19.523 -4.144 1.00 87.12 350 LEU A O 1
ATOM 2774 N N . ARG A 1 351 ? 10.305 19.665 -5.072 1.00 72.69 351 ARG A N 1
ATOM 2775 C CA . ARG A 1 351 ? 11.024 19.428 -3.809 1.00 72.69 351 ARG A CA 1
ATOM 2776 C C . ARG A 1 351 ? 11.165 20.698 -2.985 1.00 72.69 351 ARG A C 1
ATOM 2778 O O . ARG A 1 351 ? 11.543 21.727 -3.588 1.00 72.69 351 ARG A O 1
#